Protein AF-A0A0E3C025-F1 (afdb_monomer_lite)

Secondary structure (DSSP, 8-state):
--HHHHIIIIIS----S-SSS---HHHHHHHHHHH---HHHHHTTSGGGGTTTT-S-S-TT-TTHHHHHHSS--SSS-GGGPPP---TT--SS--SS---EE-HHHHT-SS--PPPGGGGTTT-SB-TTT-BBPEEEEEETTEEEEESSTT---PBPPHHHHHHHHHHHHHHHHSEEEETTEEEEHHHHHHHHHHHHHHH-

pLDDT: mean 88.24, std 9.12, range [55.88, 97.75]

Organism: NCBI:txid363952

Structure (mmCIF, N/CA/C/O backbone):
data_AF-A0A0E3C025-F1
#
_entry.id   AF-A0A0E3C025-F1
#
loop_
_atom_site.group_PDB
_atom_site.id
_atom_site.type_symbol
_atom_site.label_atom_id
_atom_site.label_alt_id
_atom_site.label_comp_id
_atom_site.label_asym_id
_atom_site.label_entity_id
_atom_site.label_seq_id
_atom_site.pdbx_PDB_ins_code
_atom_site.Cartn_x
_atom_site.Cartn_y
_atom_site.Cartn_z
_atom_site.occupancy
_atom_site.B_iso_or_equiv
_atom_site.auth_seq_id
_atom_site.auth_comp_id
_atom_site.auth_asym_id
_atom_site.auth_atom_id
_atom_site.pdbx_PDB_model_num
ATOM 1 N N . MET A 1 1 ? 20.853 5.834 -29.028 1.00 55.88 1 MET A N 1
ATOM 2 C CA . MET A 1 1 ? 19.427 6.182 -29.007 1.00 55.88 1 MET A CA 1
ATOM 3 C C . MET A 1 1 ? 19.063 6.303 -27.550 1.00 55.88 1 MET A C 1
ATOM 5 O O . MET A 1 1 ? 19.152 5.312 -26.831 1.00 55.88 1 MET A O 1
ATOM 9 N N . GLU A 1 2 ? 18.837 7.532 -27.113 1.00 66.81 2 GLU A N 1
ATOM 10 C CA . GLU A 1 2 ? 18.553 7.847 -25.712 1.00 66.81 2 GLU A CA 1
ATOM 11 C C . GLU A 1 2 ? 17.123 7.413 -25.350 1.00 66.81 2 GLU A C 1
ATOM 13 O O . GLU A 1 2 ? 16.242 7.347 -26.208 1.00 66.81 2 GLU A O 1
ATOM 18 N N . VAL A 1 3 ? 16.866 7.110 -24.074 1.00 62.59 3 VAL A N 1
ATOM 19 C CA . VAL A 1 3 ? 15.519 6.710 -23.608 1.00 62.59 3 VAL A CA 1
ATOM 20 C C . VAL A 1 3 ? 14.492 7.824 -23.850 1.00 62.59 3 VAL A C 1
ATOM 22 O O . VAL A 1 3 ? 13.334 7.539 -24.143 1.00 62.59 3 VAL A O 1
ATOM 25 N N . SER A 1 4 ? 14.922 9.085 -23.796 1.00 61.66 4 SER A N 1
ATOM 26 C CA . SER A 1 4 ? 14.104 10.254 -24.134 1.00 61.66 4 SER A CA 1
ATOM 27 C C . SER A 1 4 ? 13.662 10.264 -25.600 1.00 61.66 4 SER A C 1
ATOM 29 O O . SER A 1 4 ? 12.494 10.516 -25.872 1.00 61.66 4 SER A O 1
ATOM 31 N N . GLU A 1 5 ? 14.545 9.906 -26.536 1.00 64.56 5 GLU A N 1
ATOM 32 C CA . GLU A 1 5 ? 14.211 9.815 -27.965 1.00 64.56 5 GLU A CA 1
ATOM 33 C C . GLU A 1 5 ? 13.204 8.689 -28.237 1.00 64.56 5 GLU A C 1
ATOM 35 O O . GLU A 1 5 ? 12.319 8.837 -29.075 1.00 64.56 5 GLU A O 1
ATOM 40 N N . LEU A 1 6 ? 13.299 7.571 -27.508 1.00 67.31 6 LEU A N 1
ATOM 41 C CA . LEU A 1 6 ? 12.310 6.491 -27.566 1.00 67.31 6 LEU A CA 1
ATOM 42 C C . LEU A 1 6 ? 10.953 6.930 -27.006 1.00 67.31 6 LEU A C 1
ATOM 44 O O . LEU A 1 6 ? 9.922 6.674 -27.620 1.00 67.31 6 LEU A O 1
ATOM 48 N N . LEU A 1 7 ? 10.925 7.603 -25.857 1.00 65.12 7 LEU A N 1
ATOM 49 C CA . LEU A 1 7 ? 9.674 8.100 -25.281 1.00 65.12 7 LEU A CA 1
ATOM 50 C C . LEU A 1 7 ? 8.982 9.085 -26.235 1.00 65.12 7 LEU A C 1
ATOM 52 O O . LEU A 1 7 ? 7.794 8.924 -26.527 1.00 65.12 7 LEU A O 1
ATOM 56 N N . GLU A 1 8 ? 9.736 10.038 -26.783 1.00 72.19 8 GLU A N 1
ATOM 57 C CA . GLU A 1 8 ? 9.192 11.088 -27.643 1.00 72.19 8 GLU A CA 1
ATOM 58 C C . GLU A 1 8 ? 8.791 10.567 -29.023 1.00 72.19 8 GLU A C 1
ATOM 60 O O . GLU A 1 8 ? 7.685 10.849 -29.487 1.00 72.19 8 GLU A O 1
ATOM 65 N N . HIS A 1 9 ? 9.651 9.791 -29.684 1.00 69.19 9 HIS A N 1
ATOM 66 C CA . HIS A 1 9 ? 9.411 9.371 -31.066 1.00 69.19 9 HIS A CA 1
ATOM 67 C C . HIS A 1 9 ? 8.650 8.052 -31.189 1.00 69.19 9 HIS A C 1
ATOM 69 O O . HIS A 1 9 ? 7.952 7.854 -32.183 1.00 69.19 9 HIS A O 1
ATOM 75 N N . ASP A 1 10 ? 8.751 7.159 -30.203 1.00 67.69 10 ASP A N 1
ATOM 76 C CA . ASP A 1 10 ? 8.064 5.870 -30.237 1.00 67.69 10 ASP A CA 1
ATOM 77 C C . ASP A 1 10 ? 6.736 5.929 -29.470 1.00 67.69 10 ASP A C 1
ATOM 79 O O . ASP A 1 10 ? 5.685 5.548 -29.991 1.00 67.69 10 ASP A O 1
ATOM 83 N N . LEU A 1 11 ? 6.734 6.465 -28.249 1.00 69.44 11 LEU A N 1
ATOM 84 C CA . LEU A 1 11 ? 5.524 6.519 -27.422 1.00 69.44 11 LEU A CA 1
ATOM 85 C C . LEU A 1 11 ? 4.745 7.833 -27.555 1.00 69.44 11 LEU A C 1
ATOM 87 O O . LEU A 1 11 ? 3.589 7.878 -27.133 1.00 69.44 11 LEU A O 1
ATOM 91 N N . GLY A 1 12 ? 5.315 8.864 -28.187 1.00 69.88 12 GLY A N 1
ATOM 92 C CA . GLY A 1 12 ? 4.664 10.163 -28.367 1.00 69.88 12 GLY A CA 1
ATOM 93 C C . GLY A 1 12 ? 4.549 10.968 -27.071 1.00 69.88 12 GLY A C 1
ATOM 94 O O . GLY A 1 12 ? 3.650 11.800 -26.951 1.00 69.88 12 GLY A O 1
ATOM 95 N N . HIS A 1 13 ? 5.413 10.696 -26.088 1.00 66.25 13 HIS A N 1
ATOM 96 C CA . HIS A 1 13 ? 5.419 11.354 -24.779 1.00 66.25 13 HIS A CA 1
ATOM 97 C C . HIS A 1 13 ? 6.788 11.942 -24.466 1.00 66.25 13 HIS A C 1
ATOM 99 O O . HIS A 1 13 ? 7.807 11.312 -24.713 1.00 66.25 13 HIS A O 1
ATOM 105 N N . GLY A 1 14 ? 6.807 13.135 -23.872 1.00 73.12 14 GLY A N 1
ATOM 106 C CA . GLY A 1 14 ? 8.030 13.684 -23.286 1.00 73.12 14 GLY A CA 1
ATOM 107 C C . GLY A 1 14 ? 8.487 12.884 -22.062 1.00 73.12 14 GLY A C 1
ATOM 108 O O . GLY A 1 14 ? 7.853 11.907 -21.656 1.00 73.12 14 GLY A O 1
ATOM 109 N N . GLN A 1 15 ? 9.576 13.327 -21.436 1.00 70.50 15 GLN A N 1
ATOM 110 C CA . GLN A 1 15 ? 10.024 12.766 -20.163 1.00 70.50 15 GLN A CA 1
ATOM 111 C C . GLN A 1 15 ? 8.897 12.844 -19.114 1.00 70.50 15 GLN A C 1
ATOM 113 O O . GLN A 1 15 ? 8.346 13.915 -18.857 1.00 70.50 15 GLN A O 1
ATOM 118 N N . VAL A 1 16 ? 8.547 11.699 -18.523 1.00 70.94 16 VAL A N 1
ATOM 119 C CA . VAL A 1 16 ? 7.571 11.601 -17.430 1.00 70.94 16 VAL A CA 1
ATOM 120 C C . VAL A 1 16 ? 8.322 11.260 -16.152 1.00 70.94 16 VAL A C 1
ATOM 122 O O . VAL A 1 16 ? 8.912 10.186 -16.052 1.00 70.94 16 VAL A O 1
ATOM 125 N N . ASP A 1 17 ? 8.291 12.171 -15.181 1.00 69.50 17 ASP A N 1
ATOM 126 C CA . ASP A 1 17 ? 9.081 12.038 -13.952 1.00 69.50 17 ASP A CA 1
ATOM 127 C C . ASP A 1 17 ? 8.439 11.104 -12.905 1.00 69.50 17 ASP A C 1
ATOM 129 O O . ASP A 1 17 ? 9.143 10.573 -12.046 1.00 69.50 17 ASP A O 1
ATOM 133 N N . ASP A 1 18 ? 7.121 10.864 -12.974 1.00 82.06 18 ASP A N 1
ATOM 134 C CA . ASP A 1 18 ? 6.400 9.978 -12.047 1.00 82.06 18 ASP A CA 1
ATOM 135 C C . ASP A 1 18 ? 5.320 9.142 -12.758 1.00 82.06 18 ASP A C 1
ATOM 137 O O . ASP A 1 18 ? 4.281 9.650 -13.187 1.00 82.06 18 ASP A O 1
ATOM 141 N N . LEU A 1 19 ? 5.568 7.833 -12.856 1.00 88.25 19 LEU A N 1
ATOM 142 C CA . LEU A 1 19 ? 4.624 6.839 -13.381 1.00 88.25 19 LEU A CA 1
ATOM 143 C C . LEU A 1 19 ? 3.875 6.081 -12.280 1.00 88.25 19 LEU A C 1
ATOM 145 O O . LEU A 1 19 ? 2.888 5.406 -12.567 1.00 88.25 19 LEU A O 1
ATOM 149 N N . ASP A 1 20 ? 4.334 6.182 -11.034 1.00 89.81 20 ASP A N 1
ATOM 150 C CA . ASP A 1 20 ? 3.775 5.434 -9.916 1.00 89.81 20 ASP A CA 1
ATOM 151 C C . ASP A 1 20 ? 2.504 6.099 -9.392 1.00 89.81 20 ASP A C 1
ATOM 153 O O . ASP A 1 20 ? 1.556 5.403 -9.031 1.00 89.81 20 ASP A O 1
ATOM 157 N N . THR A 1 21 ? 2.453 7.435 -9.359 1.00 90.38 21 THR A N 1
ATOM 158 C CA . THR A 1 21 ? 1.303 8.151 -8.790 1.00 90.38 21 THR A CA 1
ATOM 159 C C . THR A 1 21 ? 0.139 8.254 -9.768 1.00 90.38 21 THR A C 1
ATOM 161 O O . THR A 1 21 ? -0.941 7.727 -9.501 1.00 90.38 21 THR A O 1
ATOM 164 N N . ALA A 1 22 ? 0.331 8.955 -10.886 1.00 90.62 22 ALA A N 1
ATOM 165 C CA . ALA A 1 22 ? -0.738 9.276 -11.831 1.00 90.62 22 ALA A CA 1
ATOM 166 C C . ALA A 1 22 ? -0.190 9.371 -13.267 1.00 90.62 22 ALA A C 1
ATOM 168 O O . ALA A 1 22 ? -0.070 10.472 -13.810 1.00 90.62 22 ALA A O 1
ATOM 169 N N . PRO A 1 23 ? 0.162 8.232 -13.891 1.00 91.75 23 PRO A N 1
ATOM 170 C CA . PRO A 1 23 ? 0.716 8.228 -15.238 1.00 91.75 23 PRO A CA 1
ATOM 171 C C . PRO A 1 23 ? -0.291 8.805 -16.253 1.00 91.75 23 PRO A C 1
ATOM 173 O O . PRO A 1 23 ? -1.495 8.536 -16.145 1.00 91.75 23 PRO A O 1
ATOM 176 N N . PRO A 1 24 ? 0.164 9.568 -17.270 1.00 90.94 24 PRO A N 1
ATOM 177 C CA . PRO A 1 24 ? -0.726 10.145 -18.273 1.00 90.94 24 PRO A CA 1
ATOM 178 C C . PRO A 1 24 ? -1.551 9.077 -18.999 1.00 90.94 24 PRO A C 1
ATOM 180 O O . PRO A 1 24 ? -1.013 8.097 -19.512 1.00 90.94 24 PRO A O 1
ATOM 183 N N . LEU A 1 25 ? -2.866 9.287 -19.122 1.00 90.31 25 LEU A N 1
ATOM 184 C CA . LEU A 1 25 ? -3.753 8.304 -19.758 1.00 90.31 25 LEU A CA 1
ATOM 185 C C . LEU A 1 25 ? -3.355 8.001 -21.209 1.00 90.31 25 LEU A C 1
ATOM 187 O O . LEU A 1 25 ? -3.431 6.854 -21.643 1.00 90.31 25 LEU A O 1
ATOM 191 N N . ALA A 1 26 ? -2.908 9.018 -21.947 1.00 89.94 26 ALA A N 1
ATOM 192 C CA . ALA A 1 26 ? -2.430 8.844 -23.313 1.00 89.94 26 ALA A CA 1
ATOM 193 C C . ALA A 1 26 ? -1.195 7.927 -23.379 1.00 89.94 26 ALA A C 1
ATOM 195 O O . ALA A 1 26 ? -1.071 7.156 -24.324 1.00 89.94 26 ALA A O 1
ATOM 196 N N . LEU A 1 27 ? -0.316 7.956 -22.369 1.00 90.75 27 LEU A N 1
ATOM 197 C CA . LEU A 1 27 ? 0.843 7.063 -22.302 1.00 90.75 27 LEU A CA 1
ATOM 198 C C . LEU A 1 27 ? 0.392 5.621 -22.063 1.00 90.75 27 LEU A C 1
ATOM 200 O O . LEU A 1 27 ? 0.818 4.715 -22.776 1.00 90.75 27 LEU A O 1
ATOM 204 N N . LEU A 1 28 ? -0.529 5.407 -21.118 1.00 93.00 28 LEU A N 1
ATOM 205 C CA . LEU A 1 28 ? -1.082 4.076 -20.853 1.00 93.00 28 LEU A CA 1
ATOM 206 C C . LEU A 1 28 ? -1.820 3.502 -22.07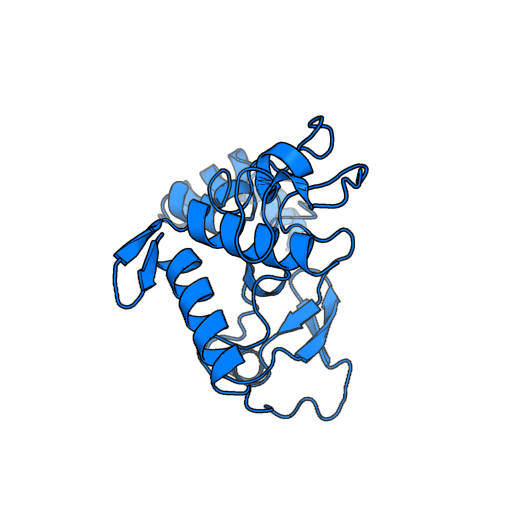3 1.00 93.00 28 LEU A C 1
ATOM 208 O O . LEU A 1 28 ? -1.701 2.313 -22.354 1.00 93.00 28 LEU A O 1
ATOM 212 N N . ALA A 1 29 ? -2.558 4.334 -22.814 1.00 92.50 29 ALA A N 1
ATOM 213 C CA . ALA A 1 29 ? -3.251 3.919 -24.033 1.00 92.50 29 ALA A CA 1
ATOM 214 C C . ALA A 1 29 ? -2.265 3.460 -25.119 1.00 92.50 29 ALA A C 1
ATOM 216 O O . ALA A 1 29 ? -2.459 2.403 -25.719 1.00 92.50 29 ALA A O 1
ATOM 217 N N . MET A 1 30 ? -1.175 4.207 -25.316 1.00 91.56 30 MET A N 1
ATOM 218 C CA . MET A 1 30 ? -0.113 3.841 -26.256 1.00 91.56 30 MET A CA 1
ATOM 219 C C . MET A 1 30 ? 0.592 2.543 -25.851 1.00 91.56 30 MET A C 1
ATOM 221 O O . MET A 1 30 ? 0.786 1.657 -26.687 1.00 91.56 30 MET A O 1
ATOM 225 N N . LEU A 1 31 ? 0.930 2.395 -24.566 1.00 92.25 31 LEU A N 1
ATOM 226 C CA . LEU A 1 31 ? 1.503 1.157 -24.036 1.00 92.25 31 LEU A CA 1
ATOM 227 C C . LEU A 1 31 ? 0.554 -0.029 -24.225 1.00 92.25 31 LEU A C 1
ATOM 229 O O . LEU A 1 31 ? 1.004 -1.098 -24.632 1.00 92.25 31 LEU A O 1
ATOM 233 N N . SER A 1 32 ? -0.747 0.153 -23.986 1.00 95.25 32 SER A N 1
ATOM 234 C CA . SER A 1 32 ? -1.756 -0.893 -24.178 1.00 95.25 32 SER A CA 1
ATOM 235 C C . SER A 1 32 ? -1.802 -1.348 -25.634 1.00 95.25 32 SER A C 1
ATOM 237 O O . SER A 1 32 ? -1.645 -2.536 -25.916 1.00 95.25 32 SER A O 1
ATOM 239 N N . GLN A 1 33 ? -1.898 -0.397 -26.567 1.00 93.06 33 GLN A N 1
ATOM 240 C CA . GLN A 1 33 ? -1.971 -0.684 -27.999 1.00 93.06 33 GLN A CA 1
ATOM 241 C C . GLN A 1 33 ? -0.749 -1.462 -28.501 1.00 93.06 33 GLN A C 1
ATOM 243 O O . GLN A 1 33 ? -0.881 -2.341 -29.350 1.00 93.06 33 GLN A O 1
ATOM 248 N N . ARG A 1 34 ? 0.442 -1.136 -27.991 1.00 90.69 34 ARG A N 1
ATOM 249 C CA . ARG A 1 34 ? 1.710 -1.707 -28.467 1.00 90.69 34 ARG A CA 1
ATOM 250 C C . ARG A 1 34 ? 2.079 -3.025 -27.798 1.00 90.69 34 ARG A C 1
ATOM 252 O O . ARG A 1 34 ? 2.615 -3.908 -28.457 1.00 90.69 34 ARG A O 1
ATOM 259 N N . SER A 1 35 ? 1.819 -3.155 -26.500 1.00 92.88 35 SER A N 1
ATOM 260 C CA . SER A 1 35 ? 2.150 -4.368 -25.739 1.00 92.88 35 SER A CA 1
ATOM 261 C C . SER A 1 35 ? 1.058 -5.437 -25.798 1.00 92.88 35 SER A C 1
ATOM 263 O O . SER A 1 35 ? 1.317 -6.587 -25.452 1.00 92.88 35 SER A O 1
ATOM 265 N N . GLY A 1 36 ? -0.168 -5.065 -26.185 1.00 93.75 36 GLY A N 1
ATOM 266 C CA . GLY A 1 36 ? -1.349 -5.922 -26.070 1.00 93.75 36 GLY A CA 1
ATOM 267 C C . GLY A 1 36 ? -1.823 -6.122 -24.624 1.00 93.75 36 GLY A C 1
ATOM 268 O O . GLY A 1 36 ? -2.716 -6.929 -24.379 1.00 93.75 36 GLY A O 1
ATOM 269 N N . ILE A 1 37 ? -1.234 -5.417 -23.651 1.00 95.75 37 ILE A N 1
ATOM 270 C CA . ILE A 1 37 ? -1.696 -5.424 -22.262 1.00 95.75 37 ILE A CA 1
ATOM 271 C C . ILE A 1 37 ? -2.928 -4.529 -22.154 1.00 95.75 37 ILE A C 1
ATOM 273 O O . ILE A 1 37 ? -2.901 -3.369 -22.555 1.00 95.75 37 ILE A O 1
ATOM 277 N N . GLU A 1 38 ? -3.999 -5.044 -21.559 1.00 96.44 38 GLU A N 1
ATOM 278 C CA . GLU A 1 38 ? -5.232 -4.284 -21.346 1.00 96.44 38 GLU A CA 1
ATOM 279 C C . GLU A 1 38 ? -4.994 -2.980 -20.569 1.00 96.44 38 GLU A C 1
ATOM 281 O O . GLU A 1 38 ? -4.276 -2.953 -19.562 1.00 96.44 38 GLU A O 1
ATOM 286 N N . LEU A 1 39 ? -5.651 -1.900 -21.002 1.00 94.94 39 LEU A N 1
ATOM 287 C CA . LEU A 1 39 ? -5.502 -0.571 -20.405 1.00 94.94 39 LEU A CA 1
ATOM 288 C C . LEU A 1 39 ? -5.810 -0.566 -18.901 1.00 94.94 39 LEU A C 1
ATOM 290 O O . LEU A 1 39 ? -5.105 0.078 -18.126 1.00 94.94 39 LEU A O 1
ATOM 294 N N . ASP A 1 40 ? -6.829 -1.309 -18.470 1.00 92.62 40 ASP A N 1
ATOM 295 C CA . ASP A 1 40 ? -7.195 -1.385 -17.054 1.00 92.62 40 ASP A CA 1
ATOM 296 C C . ASP A 1 40 ? -6.125 -2.090 -16.215 1.00 92.62 40 ASP A C 1
ATOM 298 O O . ASP A 1 40 ? -5.873 -1.698 -15.075 1.00 92.62 40 ASP A O 1
ATOM 302 N N . ARG A 1 41 ? -5.409 -3.063 -16.792 1.00 93.25 41 ARG A N 1
ATOM 303 C CA . ARG A 1 41 ? -4.271 -3.695 -16.118 1.00 93.25 41 ARG A CA 1
ATOM 304 C C . ARG A 1 41 ? -3.123 -2.707 -15.937 1.00 93.25 41 ARG A C 1
ATOM 306 O O . ARG A 1 41 ? -2.544 -2.674 -14.857 1.00 93.25 41 ARG A O 1
ATOM 313 N N . LEU A 1 42 ? -2.830 -1.889 -16.951 1.00 94.38 42 LEU A N 1
ATOM 314 C CA . LEU A 1 42 ? -1.809 -0.840 -16.858 1.00 94.38 42 LEU A CA 1
ATOM 315 C C . LEU A 1 42 ? -2.189 0.241 -15.840 1.00 94.38 42 LEU A C 1
ATOM 317 O O . LEU A 1 42 ? -1.348 0.659 -15.051 1.00 94.38 42 LEU A O 1
ATOM 321 N N . ARG A 1 43 ? -3.461 0.657 -15.793 1.00 93.06 43 ARG A N 1
ATOM 322 C CA . ARG A 1 43 ? -3.957 1.604 -14.779 1.00 93.06 43 ARG A CA 1
ATOM 323 C C . ARG A 1 43 ? -3.697 1.096 -13.362 1.00 93.06 43 ARG A C 1
ATOM 325 O O . ARG A 1 43 ? -3.163 1.842 -12.544 1.00 93.06 43 ARG A O 1
ATOM 332 N N . CYS A 1 44 ? -3.994 -0.177 -13.094 1.00 92.00 44 CYS A N 1
ATOM 333 C CA . CYS A 1 44 ? -3.767 -0.821 -11.796 1.00 92.00 44 CYS A CA 1
ATOM 334 C C . CYS A 1 44 ? -2.287 -0.933 -11.378 1.00 92.00 44 CYS A C 1
ATOM 336 O O . CYS A 1 44 ? -2.020 -1.316 -10.238 1.00 92.00 44 CYS A O 1
ATOM 338 N N . MET A 1 45 ? -1.334 -0.599 -12.256 1.00 92.62 45 MET A N 1
ATOM 339 C CA . MET A 1 45 ? 0.100 -0.525 -11.941 1.00 92.62 45 MET A CA 1
ATOM 340 C C . MET A 1 45 ? 0.522 0.841 -11.372 1.00 92.62 45 MET A C 1
ATOM 342 O O . MET A 1 45 ? 1.713 1.081 -11.218 1.00 92.62 45 MET A O 1
ATOM 346 N N . SER A 1 46 ? -0.435 1.718 -11.050 1.00 94.06 46 SER A N 1
ATOM 347 C CA . SER A 1 46 ? -0.221 3.036 -10.439 1.00 94.06 46 SER A CA 1
ATOM 348 C C . SER A 1 46 ? -1.196 3.283 -9.284 1.00 94.06 46 SER A C 1
ATOM 350 O O . SER A 1 46 ? -2.255 2.655 -9.208 1.00 94.06 46 SER A O 1
ATOM 352 N N . PHE A 1 47 ? -0.887 4.242 -8.411 1.00 94.38 47 PHE A N 1
ATOM 353 C CA . PHE A 1 47 ? -1.762 4.662 -7.315 1.00 94.38 47 PHE A CA 1
ATOM 354 C C . PHE A 1 47 ? -3.098 5.222 -7.808 1.00 94.38 47 PHE A C 1
ATOM 356 O O . PHE A 1 47 ? -4.130 4.950 -7.195 1.00 94.38 47 PHE A O 1
ATOM 363 N N . ALA A 1 48 ? -3.117 5.935 -8.937 1.00 93.94 48 ALA A N 1
ATOM 364 C CA . ALA A 1 48 ? -4.352 6.398 -9.567 1.00 93.94 48 ALA A CA 1
ATOM 365 C C . ALA A 1 48 ? -5.304 5.239 -9.901 1.00 93.94 48 ALA A C 1
ATOM 367 O O . ALA A 1 48 ? -6.514 5.377 -9.738 1.00 93.94 48 ALA A O 1
ATOM 368 N N . GLY A 1 49 ? -4.774 4.076 -10.293 1.00 93.62 49 GLY A N 1
ATOM 369 C CA . GLY A 1 49 ? -5.575 2.871 -10.526 1.00 93.62 49 GLY A CA 1
ATOM 370 C C . GLY A 1 49 ? -6.129 2.221 -9.258 1.00 93.62 49 GLY A C 1
ATOM 371 O O . GLY A 1 49 ? -6.975 1.336 -9.349 1.00 93.62 49 GLY A O 1
ATOM 372 N N . TRP A 1 50 ? -5.671 2.633 -8.074 1.00 94.25 50 TRP A N 1
ATOM 373 C CA . TRP A 1 50 ? -6.153 2.126 -6.786 1.00 94.25 50 TRP A CA 1
ATOM 374 C C . TRP A 1 50 ? -7.235 3.020 -6.157 1.00 94.25 50 TRP A C 1
ATOM 376 O O . TRP A 1 50 ? -7.792 2.675 -5.108 1.00 94.25 50 TRP A O 1
ATOM 386 N N . VAL A 1 51 ? -7.573 4.137 -6.810 1.00 93.50 51 VAL A N 1
ATOM 387 C CA . VAL A 1 51 ? -8.752 4.963 -6.516 1.00 93.50 51 VAL A CA 1
ATOM 388 C C . VAL A 1 51 ? -10.014 4.280 -7.079 1.00 93.50 51 VAL A C 1
ATOM 390 O O . VAL A 1 51 ? -9.965 3.764 -8.194 1.00 93.50 51 VAL A O 1
ATOM 393 N N . PRO A 1 52 ? -11.162 4.254 -6.369 1.00 90.25 52 PRO A N 1
ATOM 394 C CA . PRO A 1 52 ? -11.433 4.859 -5.062 1.00 90.25 52 PRO A CA 1
ATOM 395 C C . PRO A 1 52 ? -11.256 3.886 -3.881 1.00 90.25 52 PRO A C 1
ATOM 397 O O . PRO A 1 52 ? -11.712 4.153 -2.771 1.00 90.25 52 PRO A O 1
ATOM 400 N N . TRP A 1 53 ? -10.711 2.690 -4.117 1.00 88.75 53 TRP A N 1
ATOM 401 C CA . TRP A 1 53 ? -10.827 1.603 -3.146 1.00 88.75 53 TRP A CA 1
ATOM 402 C C . TRP A 1 53 ? -9.767 1.656 -2.055 1.00 88.75 53 TRP A C 1
ATOM 404 O O . TRP A 1 53 ? -10.106 1.577 -0.879 1.00 88.75 53 TRP A O 1
ATOM 414 N N . LEU A 1 54 ? -8.495 1.794 -2.413 1.00 92.00 54 LEU A N 1
ATOM 415 C CA . LEU A 1 54 ? -7.440 2.010 -1.427 1.00 92.00 54 LEU A CA 1
ATOM 416 C C . LEU A 1 54 ? -7.360 3.487 -1.038 1.00 92.00 54 LEU A C 1
ATOM 418 O O . LEU A 1 54 ? -7.276 3.814 0.144 1.00 92.00 54 LEU A O 1
ATOM 422 N N . LEU A 1 55 ? -7.389 4.361 -2.038 1.00 89.88 55 LEU A N 1
ATOM 423 C CA . LEU A 1 55 ? -7.290 5.810 -1.902 1.00 89.88 55 LEU A CA 1
ATOM 424 C C . LEU A 1 55 ? -8.644 6.394 -2.308 1.00 89.88 55 LEU A C 1
ATOM 426 O O . LEU A 1 55 ? -9.133 6.028 -3.367 1.00 89.88 55 LEU A O 1
ATOM 430 N N . ASP A 1 56 ? -9.248 7.298 -1.535 1.00 88.75 56 ASP A N 1
ATOM 431 C CA . ASP A 1 56 ? -10.508 7.935 -1.973 1.00 88.75 56 ASP A CA 1
ATOM 432 C C . ASP A 1 56 ? -10.281 8.915 -3.129 1.00 88.75 56 ASP A C 1
ATOM 434 O O . ASP A 1 56 ? -11.114 9.045 -4.022 1.00 88.75 56 ASP A O 1
ATOM 438 N N . SER A 1 57 ? -9.143 9.607 -3.100 1.00 90.50 57 SER A N 1
ATOM 439 C CA . SER A 1 57 ? -8.705 10.555 -4.115 1.00 90.50 57 SER A CA 1
ATOM 440 C C . SER A 1 57 ? -7.196 10.774 -4.000 1.00 90.50 57 SER A C 1
ATOM 442 O O . SER A 1 57 ? -6.607 10.556 -2.937 1.00 90.50 57 SER A O 1
ATOM 444 N N . LEU A 1 58 ? -6.584 11.230 -5.093 1.00 90.12 58 LEU A N 1
ATOM 445 C CA . LEU A 1 58 ? -5.220 11.767 -5.105 1.00 90.12 58 LEU A CA 1
ATOM 446 C C . LEU A 1 58 ? -5.179 13.289 -4.901 1.00 90.12 58 LEU A C 1
ATOM 448 O O . LEU A 1 58 ? -4.096 13.833 -4.698 1.00 90.12 58 LEU A O 1
ATOM 452 N N . ASP A 1 59 ? -6.334 13.954 -4.955 1.00 90.06 59 ASP A N 1
ATOM 453 C CA . ASP A 1 59 ? -6.479 15.387 -4.700 1.00 90.06 59 ASP A CA 1
ATOM 454 C C . ASP A 1 59 ? -6.291 15.678 -3.206 1.00 90.06 59 ASP A C 1
ATOM 456 O O . ASP A 1 59 ? -7.001 15.134 -2.356 1.00 90.06 59 ASP A O 1
ATOM 460 N N . ASP A 1 60 ? -5.311 16.522 -2.890 1.00 88.75 60 ASP A N 1
ATOM 461 C CA . ASP A 1 60 ? -4.971 16.914 -1.526 1.00 88.75 60 ASP A CA 1
ATOM 462 C C . ASP A 1 60 ? -5.766 18.136 -1.036 1.00 88.75 60 ASP A C 1
ATOM 464 O O . ASP A 1 60 ? -5.686 18.491 0.140 1.00 88.75 60 ASP A O 1
ATOM 468 N N . GLN A 1 61 ? -6.570 18.756 -1.903 1.00 89.62 61 GLN A N 1
ATOM 469 C CA . GLN A 1 61 ? -7.388 19.923 -1.578 1.00 89.62 61 GLN A CA 1
ATOM 470 C C . GLN A 1 61 ? -8.800 19.560 -1.112 1.00 89.62 61 GLN A C 1
ATOM 472 O O . GLN A 1 61 ? -9.587 20.453 -0.794 1.00 89.62 61 GLN A O 1
ATOM 477 N N . ILE A 1 62 ? -9.141 18.267 -1.040 1.00 88.50 62 ILE A N 1
ATOM 478 C CA . ILE A 1 62 ? -10.467 17.823 -0.603 1.00 88.50 62 ILE A CA 1
ATOM 479 C C . ILE A 1 62 ? -10.676 18.179 0.878 1.00 88.50 62 ILE A C 1
ATOM 481 O O . ILE A 1 62 ? -9.998 17.630 1.756 1.00 88.50 62 ILE A O 1
ATOM 485 N N . PRO A 1 63 ? -11.656 19.046 1.199 1.00 85.75 63 PRO A N 1
ATOM 486 C CA . PRO A 1 63 ? -11.967 19.367 2.581 1.00 85.75 63 PRO A CA 1
ATOM 487 C C . PRO A 1 63 ? -12.470 18.129 3.323 1.00 85.75 63 PRO A C 1
ATOM 489 O O . PRO A 1 63 ? -13.264 17.351 2.797 1.00 85.75 63 PRO A O 1
ATOM 492 N N . ALA A 1 64 ? -12.042 17.975 4.574 1.00 86.69 64 ALA A N 1
ATOM 493 C CA . ALA A 1 64 ? -12.447 16.874 5.445 1.00 86.69 64 ALA A CA 1
ATOM 494 C C . ALA A 1 64 ? -12.157 15.456 4.886 1.00 86.69 64 ALA A C 1
ATOM 496 O O . ALA A 1 64 ? -12.860 14.485 5.198 1.00 86.69 64 ALA A O 1
ATOM 497 N N . ALA A 1 65 ? -11.134 15.315 4.032 1.00 90.31 65 ALA A N 1
ATOM 498 C CA . ALA A 1 65 ? -10.736 14.029 3.454 1.00 90.31 65 ALA A CA 1
ATOM 499 C C . ALA A 1 65 ? -10.389 12.985 4.534 1.00 90.31 65 ALA A C 1
ATOM 501 O O . ALA A 1 65 ? -10.782 11.823 4.434 1.00 90.31 65 ALA A O 1
ATOM 502 N N . LEU A 1 66 ? -9.717 13.401 5.614 1.00 89.06 66 LEU A N 1
ATOM 503 C CA . LEU A 1 66 ? -9.384 12.518 6.734 1.00 89.06 66 LEU A CA 1
ATOM 504 C C . LEU A 1 66 ? -10.646 12.015 7.445 1.00 89.06 66 LEU A C 1
ATOM 506 O O . LEU A 1 66 ? -10.784 10.823 7.716 1.00 89.06 66 LEU A O 1
ATOM 510 N N . GLU A 1 67 ? -11.577 12.913 7.743 1.00 88.75 67 GLU A N 1
ATOM 511 C CA . GLU A 1 67 ? -12.817 12.617 8.448 1.00 88.75 67 GLU A CA 1
ATOM 512 C C . GLU A 1 67 ? -13.686 11.655 7.632 1.00 88.75 67 GLU A C 1
ATOM 514 O O . GLU A 1 67 ? -14.193 10.652 8.144 1.00 88.75 67 GLU A O 1
ATOM 519 N N . THR A 1 68 ? -13.824 11.929 6.337 1.00 89.31 68 THR A N 1
ATOM 520 C CA . THR A 1 68 ? -14.614 11.103 5.420 1.00 89.31 68 THR A CA 1
ATOM 521 C C . THR A 1 68 ? -13.968 9.745 5.153 1.00 89.31 68 THR A C 1
ATOM 523 O O . THR A 1 68 ? -14.685 8.760 4.974 1.00 89.31 68 THR A O 1
ATOM 526 N N . TYR A 1 69 ? -12.643 9.637 5.204 1.00 91.06 69 TYR A N 1
ATOM 527 C CA . TYR A 1 69 ? -11.969 8.357 5.027 1.00 91.06 69 TYR A CA 1
ATOM 528 C C . TYR A 1 69 ? -11.924 7.527 6.318 1.00 91.06 69 TYR A C 1
ATOM 530 O O . TYR A 1 69 ? -12.371 6.377 6.342 1.00 91.06 69 TYR A O 1
ATOM 538 N N . ALA A 1 70 ? -11.390 8.104 7.399 1.00 88.50 70 ALA A N 1
ATOM 539 C CA . ALA A 1 70 ? -10.997 7.393 8.615 1.00 88.50 70 ALA A CA 1
ATOM 540 C C . ALA A 1 70 ? -11.994 7.532 9.777 1.00 88.50 70 ALA A C 1
ATOM 542 O O . ALA A 1 70 ? -11.964 6.724 10.706 1.00 88.50 70 ALA A O 1
ATOM 543 N N . PHE A 1 71 ? -12.865 8.551 9.801 1.00 87.56 71 PHE A N 1
ATOM 544 C CA . PHE A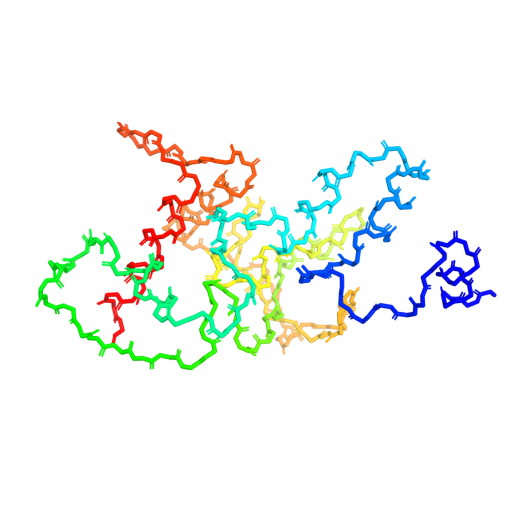 1 71 ? -13.753 8.800 10.958 1.00 87.56 71 PHE A CA 1
ATOM 545 C C . PHE A 1 71 ? -15.151 8.195 10.795 1.00 87.56 71 PHE A C 1
ATOM 547 O O . PHE A 1 71 ? -15.950 8.183 11.733 1.00 87.56 71 PHE A O 1
ATOM 554 N N . GLN A 1 72 ? -15.430 7.592 9.638 1.00 86.75 72 GLN A N 1
ATOM 555 C CA . GLN A 1 72 ? -16.680 6.875 9.400 1.00 86.75 72 GLN A CA 1
ATOM 556 C C . GLN A 1 72 ? -16.764 5.531 10.139 1.00 86.75 72 GLN A C 1
ATOM 558 O O . GLN A 1 72 ? -17.862 5.007 10.323 1.00 86.75 72 GLN A O 1
ATOM 563 N N . LEU A 1 73 ? -15.647 4.969 10.597 1.00 89.88 73 LEU A N 1
ATOM 564 C CA . LEU A 1 73 ? -15.608 3.680 11.288 1.00 89.88 73 LEU A CA 1
ATOM 565 C C . LEU A 1 73 ? -15.102 3.847 12.723 1.00 89.88 73 LEU A C 1
ATOM 567 O O . LEU A 1 73 ? -14.523 4.869 13.086 1.00 89.88 73 LEU A O 1
ATOM 571 N N . SER A 1 74 ? -15.347 2.831 13.543 1.00 89.50 74 SER A N 1
ATOM 572 C CA . SER A 1 74 ? -14.915 2.741 14.938 1.00 89.50 74 SER A CA 1
ATOM 573 C C . SER A 1 74 ? -14.455 1.308 15.182 1.00 89.50 74 SER A C 1
ATOM 575 O O . SER A 1 74 ? -15.198 0.377 14.858 1.00 89.50 74 SER A O 1
ATOM 577 N N . VAL A 1 75 ? -13.219 1.133 15.661 1.00 90.12 75 VAL A N 1
ATOM 578 C CA . VAL A 1 75 ? -12.601 -0.195 15.835 1.00 90.12 75 VAL A CA 1
ATOM 579 C C . VAL A 1 75 ? -12.346 -0.485 17.314 1.00 90.12 75 VAL A C 1
ATOM 581 O O . VAL A 1 75 ? -12.892 -1.448 17.846 1.00 90.12 75 VAL A O 1
ATOM 584 N N . LEU A 1 76 ? -11.554 0.352 17.981 1.00 89.75 76 LEU A N 1
ATOM 585 C CA . LEU A 1 76 ? -11.231 0.282 19.406 1.00 89.75 76 LEU A CA 1
ATOM 586 C C . LEU A 1 76 ? -12.013 1.312 20.225 1.00 89.75 76 LEU A C 1
ATOM 588 O O . LEU A 1 76 ? -12.473 1.010 21.326 1.00 89.75 76 LEU A O 1
ATOM 592 N N . LEU A 1 77 ? -12.150 2.538 19.707 1.00 85.69 77 LEU A N 1
ATOM 593 C CA . LEU A 1 77 ? -12.748 3.658 20.437 1.00 85.69 77 LEU A CA 1
ATOM 594 C C . LEU A 1 77 ? -14.137 4.003 19.894 1.00 85.69 77 LEU A C 1
ATOM 596 O O . LEU A 1 77 ? -14.281 4.174 18.683 1.00 85.69 77 LEU A O 1
ATOM 600 N N . PRO A 1 78 ? -15.159 4.203 20.751 1.00 82.12 78 PRO A N 1
ATOM 601 C CA . PRO A 1 78 ? -16.456 4.707 20.308 1.00 82.12 78 PRO A CA 1
ATOM 602 C C . PRO A 1 78 ? -16.314 6.060 19.602 1.00 82.12 78 PRO A C 1
ATOM 604 O O . PRO A 1 78 ? -15.541 6.909 20.050 1.00 82.12 78 PRO A O 1
ATOM 607 N N . ARG A 1 79 ? -17.123 6.303 18.559 1.00 70.75 79 ARG A N 1
ATOM 608 C CA . ARG A 1 79 ? -17.079 7.525 17.722 1.00 70.75 79 ARG A CA 1
ATOM 609 C C . ARG A 1 79 ? -16.951 8.839 18.512 1.00 70.75 79 ARG A C 1
ATOM 611 O O . ARG A 1 79 ? -16.203 9.719 18.112 1.00 70.75 79 ARG A O 1
ATOM 618 N N . LEU A 1 80 ? -17.649 8.959 19.643 1.00 65.19 80 LEU A N 1
ATOM 619 C CA . LEU A 1 80 ? -17.711 10.181 20.460 1.00 65.19 80 LEU A CA 1
ATOM 620 C C . LEU A 1 80 ? -16.475 10.429 21.345 1.00 65.19 80 LEU A C 1
ATOM 622 O O . LEU A 1 80 ? -16.412 11.451 22.019 1.00 65.19 80 LEU A O 1
ATOM 626 N N . ARG A 1 81 ? -15.514 9.498 21.394 1.00 70.38 81 ARG A N 1
ATOM 627 C CA . ARG A 1 81 ? -14.302 9.614 22.225 1.00 70.38 81 ARG A CA 1
ATOM 628 C C . ARG A 1 81 ? -13.026 9.856 21.422 1.00 70.38 81 ARG A C 1
ATOM 630 O O . ARG A 1 81 ? -11.942 9.847 21.999 1.00 70.38 81 ARG A O 1
ATOM 637 N N . ARG A 1 82 ? -13.131 10.062 20.107 1.00 70.88 82 ARG A N 1
ATOM 638 C CA . ARG A 1 82 ? -11.964 10.306 19.258 1.00 70.88 82 ARG A CA 1
ATOM 639 C C . ARG A 1 82 ? -11.543 11.773 19.327 1.00 70.88 82 ARG A C 1
ATOM 641 O O . ARG A 1 82 ? -12.382 12.666 19.240 1.00 70.88 82 ARG A O 1
ATOM 648 N N . LYS A 1 83 ? -10.237 12.021 19.437 1.00 72.19 83 LYS A N 1
ATOM 649 C CA . LYS A 1 83 ? -9.676 13.361 19.239 1.00 72.19 83 LYS A CA 1
ATOM 650 C C . LYS A 1 83 ? -9.769 13.720 17.758 1.00 72.19 83 LYS A C 1
ATOM 652 O O . LYS A 1 83 ? -9.249 13.001 16.910 1.00 72.19 83 LYS A O 1
ATOM 657 N N . THR A 1 84 ? -10.422 14.829 17.440 1.00 72.88 84 THR A N 1
ATOM 658 C CA . THR A 1 84 ? -10.403 15.386 16.086 1.00 72.88 84 THR A CA 1
ATOM 659 C C . THR A 1 84 ? -9.074 16.090 15.848 1.00 72.88 84 THR A C 1
ATOM 661 O O . THR A 1 84 ? -8.674 16.944 16.640 1.00 72.88 84 THR A O 1
ATOM 664 N N . ARG A 1 85 ? -8.404 15.748 14.747 1.00 78.25 85 ARG A N 1
ATOM 665 C CA . ARG A 1 85 ? -7.225 16.456 14.242 1.00 78.25 85 ARG A CA 1
ATOM 666 C C . ARG A 1 85 ? -7.463 16.838 12.791 1.00 78.25 85 ARG A C 1
ATOM 668 O O . ARG A 1 85 ? -8.070 16.063 12.062 1.00 78.25 85 ARG A O 1
ATOM 675 N N . SER A 1 86 ? -6.958 17.999 12.397 1.00 76.94 86 SER A N 1
ATOM 676 C CA . SER A 1 86 ? -6.929 18.425 11.002 1.00 76.94 86 SER A CA 1
ATOM 677 C C . SER A 1 86 ? -5.513 18.250 10.467 1.00 76.94 86 SER A C 1
ATOM 679 O O . SER A 1 86 ? -4.547 18.605 11.146 1.00 76.94 86 SER A O 1
ATOM 681 N N . ILE A 1 87 ? -5.396 17.662 9.279 1.00 83.44 87 ILE A N 1
ATOM 682 C CA . ILE A 1 87 ? -4.132 17.513 8.561 1.00 83.44 87 ILE A CA 1
ATOM 683 C C . ILE A 1 87 ? -4.316 18.185 7.202 1.00 83.44 87 ILE A C 1
ATOM 685 O O . ILE A 1 87 ? -5.180 17.792 6.422 1.00 83.44 87 ILE A O 1
ATOM 689 N N . THR A 1 88 ? -3.513 19.210 6.934 1.00 83.56 88 THR A N 1
ATOM 690 C CA . THR A 1 88 ? -3.477 19.903 5.641 1.00 83.56 88 THR A CA 1
ATOM 691 C C . THR A 1 88 ? -2.931 18.981 4.554 1.00 83.56 88 THR A C 1
ATOM 693 O O . THR A 1 88 ? -1.983 18.239 4.816 1.00 83.56 88 THR A O 1
ATOM 696 N N . SER A 1 89 ? -3.483 19.050 3.339 1.00 87.31 89 SER A N 1
ATOM 697 C CA . SER A 1 89 ? -3.046 18.228 2.198 1.00 87.31 89 SER A CA 1
ATOM 698 C C . SER A 1 89 ? -3.087 16.714 2.461 1.00 87.31 89 SER A C 1
ATOM 700 O O . SER A 1 89 ? -2.235 15.950 1.993 1.00 87.31 89 SER A O 1
ATOM 702 N N . TRP A 1 90 ? -4.055 16.261 3.264 1.00 90.19 90 TRP A N 1
ATOM 703 C CA . TRP A 1 90 ? -4.164 14.855 3.631 1.00 90.19 90 TRP A CA 1
ATOM 704 C C . TRP A 1 90 ? -4.680 14.009 2.469 1.00 90.19 90 TRP A C 1
ATOM 706 O O . TRP A 1 90 ? -5.725 14.293 1.889 1.00 90.19 90 TRP A O 1
ATOM 716 N N . ARG A 1 91 ? -3.977 12.910 2.190 1.00 92.31 91 ARG A N 1
ATOM 717 C CA . ARG A 1 91 ? -4.375 11.887 1.222 1.00 92.31 91 ARG A CA 1
ATOM 718 C C 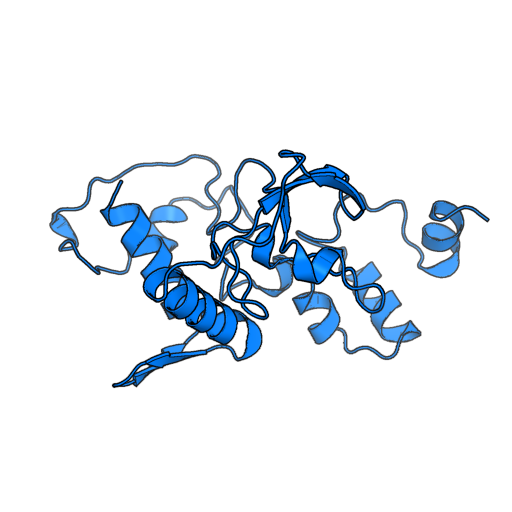. ARG A 1 91 ? -4.338 10.533 1.912 1.00 92.31 91 ARG A C 1
ATOM 720 O O . ARG A 1 91 ? -3.396 10.230 2.647 1.00 92.31 91 ARG A O 1
ATOM 727 N N . ALA A 1 92 ? -5.370 9.721 1.701 1.00 91.88 92 ALA A N 1
ATOM 728 C CA . AL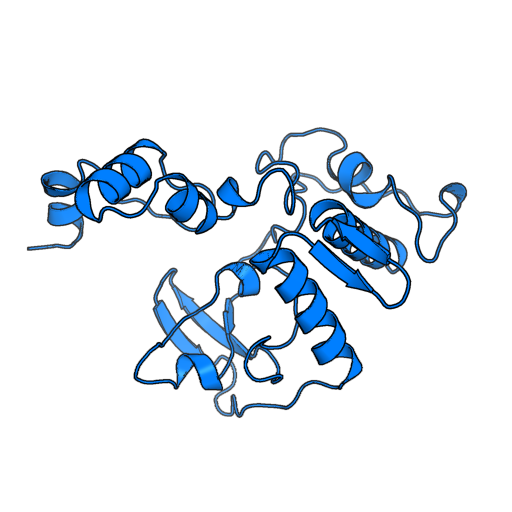A A 1 92 ? -5.455 8.405 2.321 1.00 91.88 92 ALA A CA 1
ATOM 729 C C . ALA A 1 92 ? -4.232 7.573 1.940 1.00 91.88 92 ALA A C 1
ATOM 731 O O . ALA A 1 92 ? -3.941 7.461 0.762 1.00 91.88 92 ALA A O 1
ATOM 732 N N . TRP A 1 93 ? -3.517 7.017 2.920 1.00 94.44 93 TRP A N 1
ATOM 733 C CA . TRP A 1 93 ? -2.333 6.154 2.753 1.00 94.44 93 TRP A CA 1
ATOM 734 C C . TRP A 1 93 ? -1.129 6.722 1.990 1.00 94.44 93 TRP A C 1
ATOM 736 O O . TRP A 1 93 ? -0.039 6.185 2.157 1.00 94.44 93 TRP A O 1
ATOM 746 N N . LEU A 1 94 ? -1.264 7.786 1.203 1.00 93.00 94 LEU A N 1
ATOM 747 C CA . LEU A 1 94 ? -0.155 8.368 0.464 1.00 93.00 94 LEU A CA 1
ATOM 748 C C . LEU A 1 94 ? 0.740 9.161 1.431 1.00 93.00 94 LEU A C 1
ATOM 750 O O . LEU A 1 94 ? 0.268 10.115 2.058 1.00 93.00 94 LEU A O 1
ATOM 754 N N . PRO A 1 95 ? 2.012 8.769 1.606 1.00 90.06 95 PRO A N 1
ATOM 755 C CA . PRO A 1 95 ? 2.884 9.432 2.559 1.00 90.06 95 PRO A CA 1
ATOM 756 C C . PRO A 1 95 ? 3.324 10.804 2.029 1.00 90.06 95 PRO A C 1
ATOM 758 O O . PRO A 1 95 ? 3.466 11.012 0.826 1.00 90.06 95 PRO A O 1
ATOM 761 N N . THR A 1 96 ? 3.569 11.754 2.935 1.00 86.19 96 THR A N 1
ATOM 762 C CA . THR A 1 96 ? 4.111 13.077 2.573 1.00 86.19 96 THR A CA 1
ATOM 763 C C . THR A 1 96 ? 5.557 12.988 2.081 1.00 86.19 96 THR A C 1
ATOM 765 O O . THR A 1 96 ? 5.977 13.798 1.262 1.00 86.19 96 THR A O 1
ATOM 768 N N . GLN A 1 97 ? 6.316 12.010 2.582 1.00 87.69 97 GLN A N 1
ATOM 769 C CA . GLN A 1 97 ? 7.686 11.721 2.164 1.00 87.69 97 GLN A CA 1
ATOM 770 C C . GLN A 1 97 ? 7.740 10.346 1.486 1.00 87.69 97 GLN A C 1
ATOM 772 O O . GLN A 1 97 ? 7.050 9.431 1.945 1.00 87.69 97 GLN A O 1
ATOM 777 N N . PRO A 1 98 ? 8.547 10.171 0.425 1.00 88.44 98 PRO A N 1
ATOM 778 C CA . PRO A 1 98 ? 8.735 8.871 -0.205 1.00 88.44 98 PRO A CA 1
ATOM 779 C C . PRO A 1 98 ? 9.201 7.807 0.793 1.00 88.44 98 PRO A C 1
ATOM 781 O O . PRO A 1 98 ? 10.057 8.063 1.638 1.00 88.44 98 PRO A O 1
ATOM 784 N N . ILE A 1 99 ? 8.648 6.600 0.674 1.00 91.12 99 ILE A N 1
ATOM 785 C CA . ILE A 1 99 ? 9.082 5.437 1.449 1.00 91.12 99 ILE A CA 1
ATOM 786 C C . ILE A 1 99 ? 9.893 4.529 0.523 1.00 91.12 99 ILE A C 1
ATOM 788 O O . ILE A 1 99 ? 9.359 3.981 -0.445 1.00 91.12 99 ILE A O 1
ATOM 792 N N . HIS A 1 100 ? 11.171 4.342 0.847 1.00 91.06 100 HIS A N 1
ATOM 793 C CA . HIS A 1 100 ? 12.085 3.478 0.105 1.00 91.06 100 HIS A CA 1
ATOM 794 C C . HIS A 1 100 ? 12.386 2.230 0.910 1.00 91.06 100 HIS A C 1
ATOM 796 O O . HIS A 1 100 ? 13.280 2.208 1.747 1.00 91.06 100 HIS A O 1
ATOM 802 N N . ARG A 1 101 ? 11.604 1.181 0.671 1.00 93.12 101 ARG A N 1
ATOM 803 C CA . ARG A 1 101 ? 11.805 -0.110 1.321 1.00 93.12 101 ARG A CA 1
ATOM 804 C C . ARG A 1 101 ? 11.486 -1.258 0.391 1.00 93.12 101 ARG A C 1
ATOM 806 O O . ARG A 1 101 ? 10.625 -1.139 -0.484 1.00 93.12 101 ARG A O 1
ATOM 813 N N . ALA A 1 102 ? 12.183 -2.362 0.584 1.00 93.62 102 ALA A N 1
ATOM 814 C CA . ALA A 1 102 ? 12.029 -3.545 -0.235 1.00 93.62 102 ALA A CA 1
ATOM 815 C C . ALA A 1 102 ? 12.340 -4.812 0.556 1.00 93.62 102 ALA A C 1
ATOM 817 O O . ALA A 1 102 ? 12.945 -4.782 1.623 1.00 93.62 102 ALA A O 1
ATOM 818 N N . CYS A 1 103 ? 11.906 -5.945 0.020 1.00 94.31 103 CYS A N 1
ATOM 819 C CA . CYS A 1 103 ? 12.292 -7.246 0.535 1.00 94.31 103 CYS A CA 1
ATOM 820 C C . CYS A 1 103 ? 13.718 -7.589 0.064 1.00 94.31 103 CYS A C 1
ATOM 822 O O . CYS A 1 103 ? 13.925 -7.637 -1.153 1.00 94.31 103 CYS A O 1
ATOM 824 N N . PRO A 1 104 ? 14.668 -7.900 0.970 1.00 93.19 104 PRO A N 1
ATOM 825 C CA . PRO A 1 104 ? 16.021 -8.284 0.569 1.00 93.19 104 PRO A CA 1
ATOM 826 C C . PRO A 1 104 ? 16.068 -9.514 -0.339 1.00 93.19 104 PRO A C 1
ATOM 828 O O . PRO A 1 104 ? 16.867 -9.572 -1.267 1.00 93.19 104 PRO A O 1
ATOM 831 N N . LEU A 1 105 ? 15.161 -10.470 -0.126 1.00 92.88 105 LEU A N 1
ATOM 832 C CA . LEU A 1 105 ? 15.068 -11.674 -0.952 1.00 92.88 105 LEU A CA 1
ATOM 833 C C . LEU A 1 105 ? 14.519 -11.381 -2.355 1.00 92.88 105 LEU A C 1
ATOM 835 O O . LEU A 1 105 ? 15.075 -11.881 -3.321 1.00 92.88 105 LEU A O 1
ATOM 839 N N . CYS A 1 106 ? 13.487 -10.536 -2.488 1.00 92.50 106 CYS A N 1
ATOM 840 C CA . CYS A 1 106 ? 12.966 -10.158 -3.811 1.00 92.50 106 CYS A CA 1
ATOM 841 C C . CYS A 1 106 ? 13.982 -9.350 -4.625 1.00 92.50 106 CYS A C 1
ATOM 843 O O . CYS A 1 106 ? 14.065 -9.523 -5.832 1.00 92.50 106 CYS A O 1
ATOM 845 N N . LEU A 1 107 ? 14.739 -8.452 -3.989 1.00 89.31 107 LEU A N 1
ATOM 846 C CA . LEU A 1 107 ? 15.730 -7.648 -4.711 1.00 89.31 107 LEU A CA 1
ATOM 847 C C . LEU A 1 107 ? 16.975 -8.441 -5.114 1.00 89.31 107 LEU A C 1
ATOM 849 O O . LEU A 1 107 ? 17.607 -8.100 -6.110 1.00 89.31 107 LEU A O 1
ATOM 853 N N . ASN A 1 108 ? 17.314 -9.492 -4.369 1.00 88.06 108 ASN A N 1
ATOM 854 C CA . ASN A 1 108 ? 18.426 -10.378 -4.704 1.00 88.06 108 ASN A CA 1
ATOM 855 C C . ASN A 1 108 ? 18.037 -11.497 -5.685 1.00 88.06 108 ASN A C 1
ATOM 857 O O . ASN A 1 108 ? 18.909 -12.270 -6.078 1.00 88.06 108 ASN A O 1
ATOM 861 N N . ASP A 1 109 ? 16.765 -11.595 -6.085 1.00 87.50 109 ASP A N 1
ATOM 862 C CA . ASP A 1 109 ? 16.310 -12.557 -7.089 1.00 87.50 109 ASP A CA 1
ATOM 863 C C . ASP A 1 109 ? 16.799 -12.128 -8.488 1.00 87.50 109 ASP A C 1
ATOM 865 O O . ASP A 1 109 ? 16.364 -11.089 -8.992 1.00 87.50 109 ASP A O 1
ATOM 869 N N . PRO A 1 110 ? 17.701 -12.889 -9.138 1.00 82.25 110 PRO A N 1
ATOM 870 C CA . PRO A 1 110 ? 18.243 -12.521 -10.443 1.00 82.25 110 PRO A CA 1
ATOM 871 C C . PRO A 1 110 ? 17.206 -12.578 -11.572 1.00 82.25 110 PRO A C 1
ATOM 873 O O . PRO A 1 110 ? 17.406 -11.924 -12.594 1.00 82.25 110 PRO A O 1
ATOM 876 N N . GLU A 1 111 ? 16.120 -13.339 -11.418 1.00 82.06 111 GLU A N 1
ATOM 877 C CA . GLU A 1 111 ? 15.081 -13.457 -12.446 1.00 82.06 111 GLU A CA 1
ATOM 878 C C . GLU A 1 111 ? 14.050 -12.329 -12.348 1.00 82.06 111 GLU A C 1
ATOM 880 O O . GLU A 1 111 ? 13.452 -11.942 -13.354 1.00 82.06 111 GLU A O 1
ATOM 885 N N . ASN A 1 112 ? 13.836 -11.790 -11.145 1.00 76.25 112 ASN A N 1
ATOM 886 C CA . ASN A 1 112 ? 12.767 -10.836 -10.890 1.00 76.25 112 ASN A CA 1
ATOM 887 C C . ASN A 1 112 ? 13.111 -9.853 -9.762 1.00 76.25 112 ASN A C 1
ATOM 889 O O . ASN A 1 112 ? 12.516 -9.885 -8.682 1.00 76.25 112 ASN A O 1
ATOM 893 N N . GLN A 1 113 ? 14.036 -8.931 -10.046 1.00 80.25 113 GLN A N 1
ATOM 894 C CA . GLN A 1 113 ? 14.402 -7.819 -9.158 1.00 80.25 113 GLN A CA 1
ATOM 895 C C . GLN A 1 113 ? 13.273 -6.779 -9.064 1.00 80.25 113 GLN A C 1
ATOM 897 O O . GLN A 1 113 ? 13.366 -5.662 -9.578 1.00 80.25 113 GLN A O 1
ATOM 902 N N . ALA A 1 114 ? 12.167 -7.152 -8.425 1.00 77.25 114 ALA A N 1
ATOM 903 C CA . ALA A 1 114 ? 10.970 -6.332 -8.349 1.00 77.25 114 ALA A CA 1
ATOM 904 C C . ALA A 1 114 ? 10.880 -5.571 -7.021 1.00 77.25 114 ALA A C 1
ATOM 906 O O . ALA A 1 114 ? 10.879 -6.150 -5.932 1.00 77.25 114 ALA A O 1
ATOM 907 N N . VAL A 1 115 ? 10.690 -4.254 -7.122 1.00 86.56 115 VAL A N 1
ATOM 908 C CA . VAL A 1 115 ? 10.162 -3.433 -6.027 1.00 86.56 115 VAL A CA 1
ATOM 909 C C . VAL A 1 115 ? 8.658 -3.314 -6.222 1.00 86.56 115 VAL A C 1
ATOM 911 O O . VAL A 1 115 ? 8.199 -2.740 -7.208 1.00 86.56 115 VAL A O 1
ATOM 914 N N . LEU A 1 116 ? 7.872 -3.843 -5.284 1.00 89.94 116 LEU A N 1
ATOM 915 C CA . LEU A 1 116 ? 6.419 -3.727 -5.369 1.00 89.94 116 LEU A CA 1
ATOM 916 C C . LEU A 1 116 ? 5.978 -2.293 -5.062 1.00 89.94 116 LEU A C 1
ATOM 918 O O . LEU A 1 116 ? 6.358 -1.723 -4.038 1.00 89.94 116 LEU A O 1
ATOM 922 N N . LEU A 1 117 ? 5.086 -1.748 -5.894 1.00 91.50 117 LEU A N 1
ATOM 923 C CA . LEU A 1 117 ? 4.489 -0.423 -5.690 1.00 91.50 117 LEU A CA 1
ATOM 924 C C . LEU A 1 117 ? 3.834 -0.290 -4.301 1.00 91.50 117 LEU A C 1
ATOM 926 O O . LEU A 1 117 ? 3.933 0.749 -3.653 1.00 91.50 117 LEU A O 1
ATOM 930 N N . ALA A 1 118 ? 3.236 -1.371 -3.791 1.00 93.25 118 ALA A N 1
ATOM 931 C CA . ALA A 1 118 ? 2.589 -1.397 -2.478 1.00 93.25 118 ALA A CA 1
ATOM 932 C C . ALA A 1 118 ? 3.555 -1.111 -1.314 1.00 93.25 118 ALA A C 1
ATOM 934 O O . ALA A 1 118 ? 3.132 -0.608 -0.274 1.00 93.25 118 ALA A O 1
ATOM 935 N N . TRP A 1 119 ? 4.854 -1.386 -1.476 1.00 93.56 119 TRP A N 1
ATOM 936 C CA . TRP A 1 119 ? 5.858 -1.112 -0.444 1.00 93.56 119 TRP A CA 1
ATOM 937 C C . TRP A 1 119 ? 6.161 0.378 -0.289 1.00 93.56 119 TRP A C 1
ATOM 939 O O . TRP A 1 119 ? 6.639 0.780 0.771 1.00 93.56 119 TRP A O 1
ATOM 949 N N . LYS A 1 120 ? 5.807 1.205 -1.279 1.00 92.75 120 LYS A N 1
ATOM 950 C CA . LYS A 1 120 ? 5.898 2.669 -1.196 1.00 92.75 120 LYS A CA 1
ATOM 951 C C . LYS A 1 120 ? 4.786 3.293 -0.347 1.00 92.75 120 LYS A C 1
ATOM 953 O O . LYS A 1 120 ? 4.843 4.480 -0.042 1.00 92.75 120 LYS A O 1
ATOM 958 N N . LEU A 1 121 ? 3.791 2.502 0.059 1.00 94.81 121 LEU A N 1
ATOM 959 C CA . LEU A 1 121 ? 2.731 2.918 0.971 1.00 94.81 121 LEU A CA 1
ATOM 960 C C . LEU A 1 121 ? 2.951 2.303 2.361 1.00 94.81 121 LEU A C 1
ATOM 962 O O . LEU A 1 121 ? 3.452 1.179 2.463 1.00 94.81 121 LEU A O 1
ATOM 966 N N . PRO A 1 122 ? 2.530 2.972 3.448 1.00 94.62 122 PRO A N 1
ATOM 967 C CA . PRO A 1 122 ? 2.644 2.480 4.818 1.00 94.62 122 PRO A CA 1
ATOM 968 C C . PRO A 1 122 ? 1.555 1.439 5.145 1.00 94.62 122 PRO A C 1
ATOM 970 O O . PRO A 1 122 ? 0.885 1.533 6.168 1.00 94.62 122 PRO A O 1
ATOM 973 N N . LEU A 1 123 ? 1.348 0.461 4.257 1.00 95.44 123 LEU A N 1
ATOM 974 C CA . LEU A 1 123 ? 0.296 -0.560 4.368 1.00 95.44 123 LEU A CA 1
ATOM 975 C C . LEU A 1 123 ? 0.757 -1.858 5.026 1.00 95.44 123 LEU A C 1
ATOM 977 O O . LEU A 1 123 ? -0.043 -2.549 5.650 1.00 95.44 123 LEU A O 1
ATOM 981 N N . MET A 1 124 ? 2.024 -2.210 4.826 1.00 95.44 124 MET A N 1
ATOM 982 C CA . MET A 1 124 ? 2.601 -3.487 5.246 1.00 95.44 124 MET A CA 1
ATOM 983 C C . MET A 1 124 ? 3.958 -3.264 5.906 1.00 95.44 124 MET A C 1
ATOM 985 O O . MET A 1 124 ? 4.554 -2.209 5.709 1.00 95.44 124 MET A O 1
ATOM 989 N N . LEU A 1 125 ? 4.476 -4.211 6.678 1.00 96.56 125 LEU A N 1
ATOM 990 C CA . LEU A 1 125 ? 5.827 -4.133 7.256 1.00 96.56 125 LEU A CA 1
ATOM 991 C C . LEU A 1 125 ? 6.753 -5.250 6.758 1.00 96.56 125 LEU A C 1
ATOM 993 O O . LEU A 1 125 ? 7.973 -5.128 6.846 1.00 96.56 125 LEU A O 1
ATOM 997 N N . SER A 1 126 ? 6.173 -6.307 6.206 1.00 97.19 126 SER A N 1
ATOM 998 C CA . SER A 1 126 ? 6.830 -7.509 5.720 1.00 97.19 126 SER A CA 1
ATOM 999 C C . SER A 1 126 ? 6.465 -7.813 4.268 1.00 97.19 126 SER A C 1
ATOM 1001 O O . SER A 1 126 ? 5.475 -7.327 3.711 1.00 97.19 126 SER A O 1
ATOM 1003 N N . CYS A 1 127 ? 7.308 -8.620 3.633 1.00 95.75 127 CYS A N 1
ATOM 1004 C CA . CYS A 1 127 ? 7.090 -9.120 2.291 1.00 95.75 127 CYS A CA 1
ATOM 1005 C C . CYS A 1 127 ? 5.979 -10.182 2.288 1.00 95.75 127 CYS A C 1
ATOM 1007 O O . CYS A 1 127 ? 6.113 -11.188 2.985 1.00 95.75 127 CYS A O 1
ATOM 1009 N N . PRO A 1 128 ? 4.932 -10.050 1.456 1.00 93.56 128 PRO A N 1
ATOM 1010 C CA . PRO A 1 128 ? 3.877 -11.062 1.377 1.00 93.56 128 PRO A CA 1
ATOM 1011 C C . PRO A 1 128 ? 4.333 -12.372 0.721 1.00 93.56 128 PRO A C 1
ATOM 1013 O O . PRO A 1 128 ? 3.640 -13.377 0.817 1.00 93.56 128 PRO A O 1
ATOM 1016 N N . LEU A 1 129 ? 5.477 -12.378 0.037 1.00 92.06 129 LEU A N 1
ATOM 1017 C CA . LEU A 1 129 ? 6.017 -13.583 -0.596 1.00 92.06 129 LEU A CA 1
ATOM 1018 C C . LEU A 1 129 ? 6.957 -14.336 0.348 1.00 92.06 129 LEU A C 1
ATOM 1020 O O . LEU A 1 129 ? 6.895 -15.556 0.437 1.00 92.06 129 LEU A O 1
ATOM 1024 N N . HIS A 1 130 ? 7.796 -13.602 1.082 1.00 94.56 130 HIS A N 1
ATOM 1025 C CA . HIS A 1 130 ? 8.883 -14.183 1.873 1.00 94.56 130 HIS A CA 1
ATOM 1026 C C . HIS A 1 130 ? 8.693 -14.091 3.394 1.00 94.56 130 HIS A C 1
ATOM 1028 O O . HIS A 1 130 ? 9.444 -14.711 4.138 1.00 94.56 130 HIS A O 1
ATOM 1034 N N . GLY A 1 131 ? 7.740 -13.294 3.886 1.00 95.50 131 GLY A N 1
ATOM 1035 C CA . GLY A 1 131 ? 7.477 -13.125 5.321 1.00 95.50 131 GLY A CA 1
ATOM 1036 C C . GLY A 1 131 ? 8.582 -12.412 6.112 1.00 95.50 131 GLY A C 1
ATOM 1037 O O . GLY A 1 131 ? 8.500 -12.331 7.336 1.00 95.50 131 GLY A O 1
ATOM 1038 N N . CYS A 1 132 ? 9.618 -11.884 5.456 1.00 95.81 132 CYS A N 1
ATOM 1039 C CA . CYS A 1 132 ? 10.653 -11.081 6.103 1.00 95.81 132 CYS A CA 1
ATOM 1040 C C . CYS A 1 132 ? 10.264 -9.599 6.15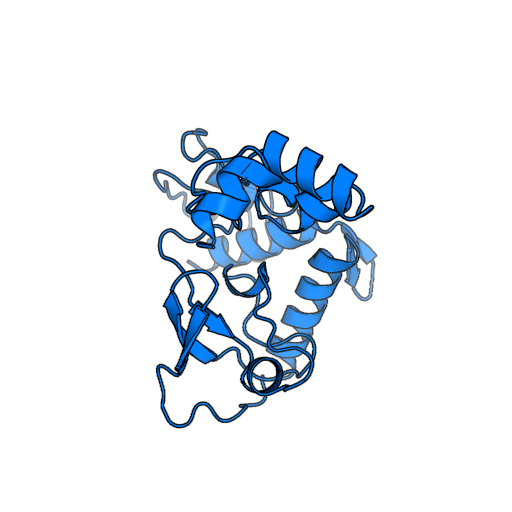4 1.00 95.81 132 CYS A C 1
ATOM 1042 O O . CYS A 1 132 ? 9.461 -9.137 5.342 1.00 95.81 132 CYS A O 1
ATOM 1044 N N . TRP A 1 133 ? 10.854 -8.844 7.076 1.00 96.44 133 TRP A N 1
ATOM 1045 C CA . TRP A 1 133 ? 10.742 -7.389 7.127 1.00 96.44 133 TRP A CA 1
ATOM 1046 C C . TRP A 1 133 ? 11.137 -6.743 5.793 1.00 96.44 133 TRP A C 1
ATOM 1048 O O . TRP A 1 133 ? 12.009 -7.234 5.071 1.00 96.44 133 TRP A O 1
ATOM 1058 N N . LEU A 1 134 ? 10.461 -5.642 5.468 1.00 95.50 134 LEU A N 1
ATOM 1059 C CA . LEU A 1 134 ? 10.894 -4.725 4.422 1.00 95.50 134 LEU A CA 1
ATOM 1060 C C . LEU A 1 134 ? 12.007 -3.848 4.995 1.00 95.50 134 LEU A C 1
ATOM 1062 O O . LEU A 1 134 ? 11.797 -3.179 6.006 1.00 95.50 134 LEU A O 1
ATOM 1066 N N . GLU A 1 135 ? 13.161 -3.851 4.341 1.00 95.00 135 GLU A N 1
ATOM 1067 C CA . GLU A 1 135 ? 14.333 -3.079 4.747 1.00 95.00 135 GLU A CA 1
ATOM 1068 C C . GLU A 1 135 ? 14.441 -1.805 3.912 1.00 95.00 135 GLU A C 1
ATOM 1070 O O . GLU A 1 135 ? 14.065 -1.786 2.733 1.00 95.00 135 GLU A O 1
ATOM 1075 N N . SER A 1 136 ? 14.929 -0.732 4.532 1.00 93.56 136 SER A N 1
ATOM 1076 C CA . SER A 1 136 ? 15.095 0.553 3.860 1.00 93.56 136 SER A CA 1
ATOM 1077 C C . SER A 1 136 ? 16.268 0.528 2.884 1.00 93.56 136 SER A C 1
ATOM 1079 O O . SER A 1 136 ? 17.316 -0.064 3.163 1.00 93.56 136 SER A O 1
ATOM 1081 N N . TYR A 1 137 ? 16.119 1.209 1.752 1.00 91.75 137 TYR A N 1
ATOM 1082 C CA . TYR A 1 137 ? 17.179 1.341 0.754 1.00 91.75 137 TYR A CA 1
ATOM 1083 C C . TYR A 1 137 ? 17.329 2.781 0.261 1.00 91.75 137 TYR A C 1
ATOM 1085 O O . TYR A 1 137 ? 16.364 3.538 0.207 1.00 91.75 137 TYR A O 1
ATOM 1093 N N . TRP A 1 138 ? 18.530 3.126 -0.200 1.00 89.19 138 TRP A N 1
ATOM 1094 C CA . TRP A 1 138 ? 18.788 4.350 -0.950 1.00 89.19 138 TRP A CA 1
ATOM 1095 C C . TRP A 1 138 ? 18.628 4.097 -2.449 1.00 89.19 138 TRP A C 1
ATOM 1097 O O . TRP A 1 138 ? 19.125 3.106 -2.999 1.00 89.19 138 TRP A O 1
ATOM 1107 N N . GLY A 1 139 ? 17.944 5.006 -3.136 1.00 82.31 139 GLY A N 1
ATOM 1108 C CA . GLY A 1 139 ? 17.699 4.889 -4.566 1.00 82.31 139 GLY A CA 1
ATOM 1109 C C . GLY A 1 139 ? 17.064 6.132 -5.170 1.00 82.31 139 GLY A C 1
ATOM 1110 O O . GLY A 1 139 ? 16.724 7.083 -4.472 1.00 82.31 139 GLY A O 1
ATOM 1111 N N . VAL A 1 140 ? 16.892 6.095 -6.486 1.00 76.50 140 VAL A N 1
ATOM 1112 C CA . VAL A 1 140 ? 16.049 7.043 -7.229 1.00 76.50 140 VAL A CA 1
ATOM 1113 C C . VAL A 1 140 ? 14.815 6.292 -7.740 1.00 76.50 140 VAL A C 1
ATOM 1115 O O . VAL A 1 140 ? 14.819 5.055 -7.733 1.00 76.50 140 VAL A O 1
ATOM 1118 N N . PRO A 1 141 ? 13.734 6.972 -8.161 1.00 70.38 141 PRO A N 1
ATOM 1119 C CA . PRO A 1 141 ? 12.591 6.293 -8.764 1.00 70.38 141 PRO A CA 1
ATOM 1120 C C . PRO A 1 141 ? 13.033 5.290 -9.841 1.00 70.38 141 PRO A C 1
ATOM 1122 O O . PRO A 1 141 ? 13.820 5.614 -10.726 1.00 70.38 141 PRO A O 1
ATOM 1125 N N . GLY A 1 142 ? 12.591 4.037 -9.707 1.00 67.50 142 GLY A N 1
ATOM 1126 C CA . GLY A 1 142 ? 12.938 2.947 -10.624 1.00 67.50 142 GLY A CA 1
ATOM 1127 C C . GLY A 1 142 ? 14.338 2.335 -10.461 1.00 67.50 142 GLY A C 1
ATOM 1128 O O . GLY A 1 142 ? 14.647 1.393 -11.184 1.00 67.50 142 GLY A O 1
ATOM 1129 N N . ARG A 1 143 ? 15.186 2.805 -9.531 1.00 75.69 143 ARG A N 1
ATOM 1130 C CA . ARG A 1 143 ? 16.557 2.289 -9.372 1.00 75.69 143 ARG A CA 1
ATOM 1131 C C . ARG A 1 143 ? 16.986 2.136 -7.913 1.00 75.69 143 ARG A C 1
ATOM 1133 O O . ARG A 1 143 ? 17.109 3.111 -7.174 1.00 75.69 143 ARG A O 1
ATOM 1140 N N . PHE A 1 144 ? 17.315 0.902 -7.544 1.00 85.06 144 PHE A N 1
ATOM 1141 C CA . PHE A 1 144 ? 18.009 0.563 -6.303 1.00 85.06 144 PHE A CA 1
ATOM 1142 C C . PHE A 1 144 ? 19.504 0.908 -6.414 1.00 85.06 144 PHE A C 1
ATOM 1144 O O . PHE A 1 144 ? 20.136 0.582 -7.422 1.00 85.06 144 PHE A O 1
ATOM 1151 N N . LEU A 1 145 ? 20.067 1.575 -5.401 1.00 87.56 145 LEU A N 1
ATOM 1152 C CA . LEU A 1 145 ? 21.504 1.887 -5.332 1.00 87.56 145 LEU A CA 1
ATOM 1153 C C . LEU A 1 145 ? 22.215 1.123 -4.212 1.00 87.56 145 LEU A C 1
ATOM 1155 O O . LEU A 1 145 ? 23.381 0.771 -4.365 1.00 87.56 145 LEU A O 1
ATOM 1159 N N . GLY A 1 146 ? 21.525 0.854 -3.106 1.00 88.88 146 GLY A N 1
ATOM 1160 C CA . GLY A 1 146 ? 22.064 0.087 -1.990 1.00 88.88 146 GLY A CA 1
ATOM 1161 C C . GLY A 1 146 ? 21.143 0.125 -0.778 1.00 88.88 146 GLY A C 1
ATOM 1162 O O . GLY A 1 146 ? 20.245 0.961 -0.695 1.00 88.88 146 GLY A O 1
ATOM 1163 N N . TRP A 1 147 ? 21.369 -0.774 0.172 1.00 92.38 147 TRP A N 1
ATOM 1164 C CA . TRP A 1 147 ? 20.649 -0.779 1.444 1.00 92.38 147 TRP A CA 1
ATOM 1165 C C . TRP A 1 147 ? 21.099 0.377 2.336 1.00 92.38 147 TRP A C 1
ATOM 1167 O O . TRP A 1 147 ? 22.270 0.758 2.311 1.00 92.38 147 TRP A O 1
ATOM 1177 N N . GLU A 1 148 ? 20.186 0.931 3.140 1.00 91.00 148 GLU A N 1
ATOM 1178 C CA . GLU A 1 148 ? 20.584 1.931 4.143 1.00 91.00 148 GLU A CA 1
ATOM 1179 C C . GLU A 1 148 ? 21.461 1.300 5.231 1.00 91.00 148 GLU A C 1
ATOM 1181 O O . GLU A 1 148 ? 22.434 1.906 5.676 1.00 91.00 148 GLU A O 1
ATOM 1186 N N . ASN A 1 149 ? 21.148 0.055 5.597 1.00 85.38 149 ASN A N 1
ATOM 1187 C CA . ASN A 1 149 ? 21.948 -0.777 6.487 1.00 85.38 149 ASN A CA 1
ATOM 1188 C C . ASN A 1 149 ? 22.715 -1.812 5.659 1.00 85.38 149 ASN A C 1
ATOM 1190 O O . ASN A 1 149 ? 22.100 -2.594 4.937 1.00 85.38 149 ASN A O 1
ATOM 1194 N N . ALA A 1 150 ? 24.045 -1.839 5.776 1.00 72.25 150 ALA A N 1
ATOM 1195 C CA . ALA A 1 150 ? 24.896 -2.746 4.998 1.00 72.25 150 ALA A CA 1
ATOM 1196 C C . ALA A 1 150 ? 24.564 -4.235 5.230 1.00 72.25 150 ALA A C 1
ATOM 1198 O O . ALA A 1 150 ? 24.640 -5.031 4.297 1.00 72.25 150 ALA A O 1
ATOM 1199 N N . ASP A 1 151 ? 24.110 -4.574 6.438 1.00 72.62 151 ASP A N 1
ATOM 1200 C CA . ASP A 1 151 ? 23.704 -5.921 6.846 1.00 72.62 151 ASP A CA 1
ATOM 1201 C C . ASP A 1 151 ? 22.187 -6.121 6.704 1.00 72.62 151 ASP A C 1
ATOM 1203 O O . ASP A 1 151 ? 21.533 -6.606 7.628 1.00 72.62 151 ASP A O 1
ATOM 1207 N N . ALA A 1 152 ? 21.586 -5.706 5.582 1.00 78.06 152 ALA A N 1
ATOM 1208 C CA . ALA A 1 152 ? 20.161 -5.924 5.294 1.00 78.06 152 ALA A CA 1
ATOM 1209 C C . ALA A 1 152 ? 19.841 -7.413 5.032 1.00 78.06 152 ALA A C 1
ATOM 1211 O O . ALA A 1 152 ? 19.248 -7.787 4.017 1.00 78.06 152 ALA A O 1
ATOM 1212 N N . GLU A 1 153 ? 20.263 -8.281 5.948 1.00 86.81 153 GLU A N 1
ATOM 1213 C CA . GLU A 1 153 ? 19.924 -9.687 5.965 1.00 86.81 153 GLU A CA 1
ATOM 1214 C C . GLU A 1 153 ? 18.410 -9.850 6.161 1.00 86.81 153 GLU A C 1
ATOM 1216 O O . GLU A 1 153 ? 17.782 -9.091 6.910 1.00 86.81 153 GLU A O 1
ATOM 1221 N N . PRO A 1 154 ? 17.784 -10.845 5.511 1.00 92.81 154 PRO A N 1
ATOM 1222 C CA . PRO A 1 154 ? 16.362 -11.097 5.675 1.00 92.81 154 PRO A CA 1
ATOM 1223 C C . PRO A 1 154 ? 16.024 -11.418 7.136 1.00 92.81 154 PRO A C 1
ATOM 1225 O O . PRO A 1 154 ? 16.326 -12.497 7.643 1.00 92.81 154 PRO A O 1
ATOM 1228 N N . ARG A 1 155 ? 15.334 -10.499 7.816 1.00 94.25 155 ARG A N 1
ATOM 1229 C CA . ARG A 1 155 ? 14.818 -10.732 9.170 1.00 94.25 155 ARG A CA 1
ATOM 1230 C C . ARG A 1 155 ? 13.380 -11.209 9.099 1.00 94.25 155 ARG A C 1
ATOM 1232 O O . ARG A 1 155 ? 12.524 -10.497 8.579 1.00 94.25 155 ARG A O 1
ATOM 1239 N N . THR A 1 156 ? 13.082 -12.378 9.649 1.00 95.94 156 THR A N 1
ATOM 1240 C CA . THR A 1 156 ? 11.711 -12.903 9.707 1.00 95.94 156 THR A CA 1
ATOM 1241 C C . THR A 1 156 ? 10.801 -11.957 10.496 1.00 95.94 156 THR A C 1
ATOM 1243 O O . THR A 1 156 ? 11.149 -11.515 11.595 1.00 95.94 156 THR A O 1
ATOM 1246 N N . ALA A 1 157 ? 9.641 -11.616 9.934 1.00 96.69 157 ALA A N 1
ATOM 1247 C CA . ALA A 1 157 ? 8.622 -10.867 10.656 1.00 96.69 157 ALA A CA 1
ATOM 1248 C C . ALA A 1 157 ? 7.913 -11.776 11.668 1.00 96.69 157 ALA A C 1
ATOM 1250 O O . ALA A 1 157 ? 7.846 -12.989 11.490 1.00 96.69 157 ALA A O 1
ATOM 1251 N N . SER A 1 158 ? 7.371 -11.201 12.742 1.00 97.56 158 SER A N 1
ATOM 1252 C CA . SER A 1 158 ? 6.569 -11.991 13.680 1.00 97.56 158 SER A CA 1
ATOM 1253 C C . SER A 1 158 ? 5.287 -12.495 13.012 1.00 97.56 158 SER A C 1
ATOM 1255 O O . SER A 1 158 ? 4.753 -11.839 12.114 1.00 97.56 158 SER A O 1
ATOM 1257 N N . ASP A 1 159 ? 4.741 -13.609 13.503 1.00 96.44 159 ASP A N 1
ATOM 1258 C CA . ASP A 1 159 ? 3.519 -14.214 12.953 1.00 96.44 159 ASP A CA 1
ATOM 1259 C C . ASP A 1 159 ? 2.353 -13.222 12.866 1.00 96.44 159 ASP A C 1
ATOM 1261 O O . ASP A 1 159 ? 1.594 -13.223 11.899 1.00 96.44 159 ASP A O 1
ATOM 1265 N N . ALA A 1 160 ? 2.222 -12.334 13.856 1.00 96.12 160 ALA A N 1
ATOM 1266 C CA . ALA A 1 160 ? 1.178 -11.315 13.874 1.00 96.12 160 ALA A CA 1
ATOM 1267 C C . ALA A 1 160 ? 1.330 -10.298 12.729 1.00 96.12 160 ALA A C 1
ATOM 1269 O O . ALA A 1 160 ? 0.336 -9.937 12.097 1.00 96.12 160 ALA A O 1
ATOM 1270 N N . ILE A 1 161 ? 2.563 -9.860 12.449 1.00 96.69 161 ILE A N 1
ATOM 1271 C CA . ILE A 1 161 ? 2.865 -8.927 11.356 1.00 96.69 161 ILE A CA 1
ATOM 1272 C C . ILE A 1 161 ? 2.656 -9.624 10.016 1.00 96.69 161 ILE A C 1
ATOM 1274 O O . ILE A 1 161 ? 1.893 -9.132 9.189 1.00 96.69 161 ILE A O 1
ATOM 1278 N N . ALA A 1 162 ? 3.253 -10.803 9.837 1.00 96.50 162 ALA A N 1
ATOM 1279 C CA . ALA A 1 162 ? 3.137 -11.570 8.604 1.00 96.50 162 ALA A CA 1
ATOM 1280 C C . ALA A 1 162 ? 1.669 -11.890 8.275 1.00 96.50 162 ALA A C 1
ATOM 1282 O O . ALA A 1 162 ? 1.226 -11.693 7.145 1.00 96.50 162 ALA A O 1
ATOM 1283 N N . ALA A 1 163 ? 0.871 -12.305 9.266 1.00 95.69 163 ALA A N 1
ATOM 1284 C CA . ALA A 1 163 ? -0.554 -12.560 9.074 1.00 95.69 163 ALA A CA 1
ATOM 1285 C C . ALA A 1 163 ? -1.337 -11.293 8.701 1.00 95.69 163 ALA A C 1
ATOM 1287 O O . ALA A 1 163 ? -2.313 -11.377 7.947 1.00 95.69 163 ALA A O 1
ATOM 1288 N N . MET A 1 164 ? -0.949 -10.126 9.228 1.00 95.75 164 MET A N 1
ATOM 1289 C CA . MET A 1 164 ? -1.610 -8.877 8.868 1.00 95.75 164 MET A CA 1
ATOM 1290 C C . MET A 1 164 ? -1.264 -8.415 7.465 1.00 95.75 164 MET A C 1
ATOM 1292 O O . MET A 1 164 ? -2.160 -8.075 6.691 1.00 95.75 164 MET A O 1
ATOM 1296 N N . ASP A 1 165 ? 0.007 -8.498 7.115 1.00 97.19 165 ASP A N 1
ATOM 1297 C CA . ASP A 1 165 ? 0.495 -8.129 5.801 1.00 97.19 165 ASP A CA 1
ATOM 1298 C C . ASP A 1 165 ? -0.053 -9.065 4.723 1.00 97.19 165 ASP A C 1
ATOM 1300 O O . ASP A 1 165 ? -0.509 -8.589 3.690 1.00 97.19 165 ASP A O 1
ATOM 1304 N N . GLN A 1 166 ? -0.151 -10.372 4.985 1.00 96.00 166 GLN A N 1
ATOM 1305 C CA . GLN A 1 166 ? -0.807 -11.321 4.076 1.00 96.00 166 GLN A CA 1
ATOM 1306 C C . GLN A 1 166 ? -2.263 -10.948 3.779 1.00 96.00 166 GLN A C 1
ATOM 1308 O O . GLN A 1 166 ? -2.696 -10.983 2.629 1.00 96.00 166 GLN A O 1
ATOM 1313 N N . ARG A 1 167 ? -3.033 -10.538 4.793 1.00 96.69 167 ARG A N 1
ATOM 1314 C CA . ARG A 1 167 ? -4.419 -10.081 4.593 1.00 96.69 167 ARG A CA 1
ATOM 1315 C C . ARG A 1 167 ? -4.477 -8.786 3.788 1.00 96.69 167 ARG A C 1
ATOM 1317 O O . ARG A 1 167 ? -5.298 -8.662 2.886 1.00 96.69 167 ARG A O 1
ATOM 1324 N N . THR A 1 168 ? -3.595 -7.836 4.076 1.00 96.88 168 THR A N 1
ATOM 1325 C CA . THR A 1 168 ? -3.490 -6.589 3.307 1.00 96.88 168 THR A CA 1
ATOM 1326 C C . THR A 1 168 ? -3.089 -6.853 1.856 1.00 96.88 168 THR A C 1
ATOM 1328 O O . THR A 1 168 ? -3.657 -6.260 0.941 1.00 96.88 168 THR A O 1
ATOM 1331 N N . TRP A 1 169 ? -2.191 -7.807 1.624 1.00 96.69 169 TRP A N 1
ATOM 1332 C CA . TRP A 1 169 ? -1.822 -8.266 0.291 1.00 96.69 169 TRP A CA 1
ATOM 1333 C C . TRP A 1 169 ? -2.979 -8.953 -0.437 1.00 96.69 169 TRP A C 1
ATOM 1335 O O . TRP A 1 169 ? -3.213 -8.683 -1.617 1.00 96.69 169 TRP A O 1
ATOM 1345 N N . GLN A 1 170 ? -3.759 -9.778 0.266 1.00 96.88 170 GLN A N 1
ATOM 1346 C CA . GLN A 1 170 ? -4.982 -10.375 -0.267 1.00 96.88 170 GLN A CA 1
ATOM 1347 C C . GLN A 1 170 ? -5.971 -9.287 -0.712 1.00 96.88 170 GLN A C 1
ATOM 1349 O O . GLN A 1 170 ? -6.514 -9.374 -1.815 1.00 96.88 170 GLN A O 1
ATOM 1354 N N . ALA A 1 171 ? -6.142 -8.223 0.084 1.00 96.75 171 ALA A N 1
ATOM 1355 C CA . ALA A 1 171 ? -6.989 -7.085 -0.275 1.00 96.75 171 ALA A CA 1
ATOM 1356 C C . ALA A 1 171 ? -6.541 -6.429 -1.589 1.00 96.75 171 ALA A C 1
ATOM 1358 O O . ALA A 1 171 ? -7.376 -6.171 -2.454 1.00 96.75 171 ALA A O 1
ATOM 1359 N N . LEU A 1 172 ? -5.232 -6.188 -1.739 1.00 94.56 172 LEU A N 1
ATOM 1360 C CA . LEU A 1 172 ? -4.643 -5.553 -2.924 1.00 94.56 172 LEU A CA 1
ATOM 1361 C C . LEU A 1 172 ? -4.779 -6.415 -4.183 1.00 94.56 172 LEU A C 1
ATOM 1363 O O . LEU A 1 172 ? -5.061 -5.895 -5.257 1.00 94.56 172 LEU A O 1
ATOM 1367 N N . THR A 1 173 ? -4.577 -7.725 -4.060 1.00 93.44 173 THR A N 1
ATOM 1368 C CA . THR A 1 173 ? -4.474 -8.625 -5.221 1.00 93.44 173 THR A CA 1
ATOM 1369 C C . THR A 1 173 ? -5.795 -9.267 -5.626 1.00 93.44 173 THR A C 1
ATOM 1371 O O . THR A 1 173 ? -5.974 -9.615 -6.790 1.00 93.44 173 THR A O 1
ATOM 1374 N N . THR A 1 174 ? -6.733 -9.417 -4.690 1.00 94.75 174 THR A N 1
ATOM 1375 C CA . THR A 1 174 ? -8.009 -10.117 -4.925 1.00 94.75 174 THR A CA 1
ATOM 1376 C C . THR A 1 174 ? -9.241 -9.230 -4.720 1.00 94.75 174 THR A C 1
ATOM 1378 O O . THR A 1 174 ? -10.372 -9.666 -4.948 1.00 94.75 174 THR A O 1
ATOM 1381 N N . GLY A 1 175 ? -9.062 -7.992 -4.249 1.00 94.88 175 GLY A N 1
ATOM 1382 C CA . GLY A 1 175 ? -10.153 -7.054 -3.965 1.00 94.88 175 GLY A CA 1
ATOM 1383 C C . GLY A 1 175 ? -10.938 -7.355 -2.682 1.00 94.88 175 GLY A C 1
ATOM 1384 O O . GLY A 1 175 ? -11.942 -6.695 -2.396 1.00 94.88 175 GLY A O 1
ATOM 1385 N N . HIS A 1 176 ? -10.518 -8.339 -1.883 1.00 96.69 176 HIS A N 1
ATOM 1386 C CA . HIS A 1 176 ? -11.150 -8.671 -0.608 1.00 96.69 176 HIS A CA 1
ATOM 1387 C C . HIS A 1 176 ? -10.186 -9.351 0.367 1.00 96.69 176 HIS A C 1
ATOM 1389 O O . HIS A 1 176 ? -9.110 -9.798 -0.007 1.00 96.69 176 HIS A O 1
ATOM 1395 N N . VAL A 1 177 ? -10.593 -9.422 1.632 1.00 97.75 177 VAL A N 1
ATOM 1396 C CA . VAL A 1 177 ? -9.897 -10.145 2.698 1.00 97.75 177 VAL A CA 1
ATOM 1397 C C . VAL A 1 177 ? -10.815 -11.210 3.263 1.00 97.75 177 VAL A C 1
ATOM 1399 O O . VAL A 1 177 ? -11.956 -10.913 3.634 1.00 97.75 177 VAL A O 1
ATOM 1402 N N . GLU A 1 178 ? -10.302 -12.428 3.380 1.00 96.38 178 GLU A N 1
ATOM 1403 C CA . GLU A 1 178 ? -10.990 -13.516 4.062 1.00 96.38 178 GLU A CA 1
ATOM 1404 C C . GLU A 1 178 ? -10.673 -13.479 5.560 1.00 96.38 178 GLU A C 1
ATOM 1406 O O . GLU A 1 178 ? -9.533 -13.658 5.998 1.00 96.38 178 GLU A O 1
ATOM 1411 N N . LEU A 1 179 ? -11.700 -13.220 6.371 1.0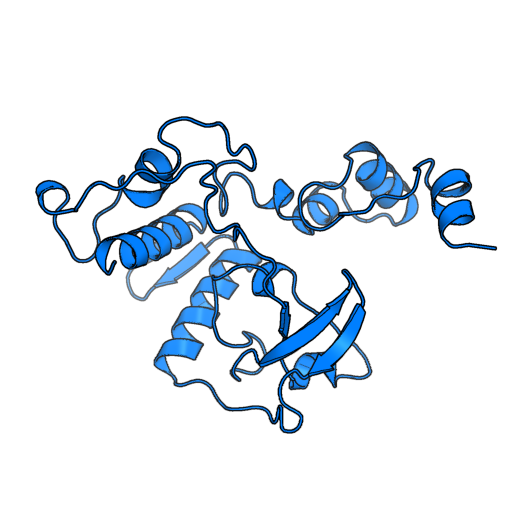0 94.00 179 LEU A N 1
ATOM 1412 C CA . LEU A 1 179 ? -11.629 -13.309 7.828 1.00 94.00 179 LEU A CA 1
ATOM 1413 C C . LEU A 1 179 ? -12.477 -14.495 8.304 1.00 94.00 179 LEU A C 1
ATOM 1415 O O . LEU A 1 179 ? -13.467 -14.825 7.652 1.00 94.00 179 LEU A O 1
ATOM 1419 N N . PRO A 1 180 ? -12.195 -15.081 9.487 1.00 92.12 180 PRO A N 1
ATOM 1420 C CA . PRO A 1 180 ? -12.839 -16.322 9.938 1.00 92.12 180 PRO A CA 1
ATOM 1421 C C . PRO A 1 180 ? -14.375 -16.345 9.926 1.00 92.12 180 PRO A C 1
ATOM 1423 O O . PRO A 1 180 ? -14.968 -17.416 9.931 1.00 92.12 180 PRO A O 1
ATOM 1426 N N . ARG A 1 181 ? -15.032 -15.180 9.970 1.00 93.00 181 ARG A N 1
ATOM 1427 C CA . ARG A 1 181 ? -16.500 -15.067 10.020 1.00 93.00 181 ARG A CA 1
ATOM 1428 C C . ARG A 1 181 ? -17.120 -14.362 8.820 1.00 93.00 181 ARG A C 1
ATOM 1430 O O . ARG A 1 181 ? -18.341 -14.358 8.706 1.00 93.00 181 ARG A O 1
ATOM 1437 N N . ARG A 1 182 ? -16.323 -13.682 7.995 1.00 95.12 182 ARG A N 1
ATOM 1438 C CA . ARG A 1 182 ? -16.832 -12.880 6.880 1.00 95.12 182 ARG A CA 1
ATOM 1439 C C . ARG A 1 182 ? -15.723 -12.495 5.918 1.00 95.12 182 ARG A C 1
ATOM 1441 O O . ARG A 1 182 ? -14.617 -12.160 6.338 1.00 95.12 182 ARG A O 1
ATOM 1448 N N . ARG A 1 183 ? -16.097 -12.394 4.651 1.00 97.44 183 ARG A N 1
ATOM 1449 C CA . ARG A 1 183 ? -15.324 -11.696 3.634 1.00 97.44 183 ARG A CA 1
ATOM 1450 C C . ARG A 1 183 ? -15.503 -10.184 3.779 1.00 97.44 183 ARG A C 1
ATOM 1452 O O . ARG A 1 183 ? -16.615 -9.702 3.997 1.00 97.44 183 ARG A O 1
ATOM 1459 N N . ILE A 1 184 ? -14.414 -9.432 3.647 1.00 97.00 184 ILE A N 1
ATOM 1460 C CA . ILE A 1 184 ? -14.400 -7.966 3.707 1.00 97.00 184 ILE A CA 1
ATOM 1461 C C . ILE A 1 184 ? -13.914 -7.397 2.382 1.00 97.00 184 ILE A C 1
ATOM 1463 O O . ILE A 1 184 ? -12.868 -7.795 1.887 1.00 97.00 184 ILE A O 1
ATOM 1467 N N . HIS A 1 185 ? -14.657 -6.449 1.811 1.00 96.88 185 HIS A N 1
ATOM 1468 C CA . HIS A 1 185 ? -14.229 -5.729 0.611 1.00 96.88 185 HIS A CA 1
ATOM 1469 C C . HIS A 1 185 ? -12.949 -4.919 0.877 1.00 96.88 185 HIS A C 1
ATOM 1471 O O . HIS A 1 185 ? -12.839 -4.294 1.935 1.00 96.88 185 HIS A O 1
ATOM 1477 N N . ALA A 1 186 ? -12.018 -4.873 -0.081 1.00 96.00 186 ALA A N 1
ATOM 1478 C CA . ALA A 1 186 ? -10.722 -4.206 0.079 1.00 96.00 186 ALA A CA 1
ATOM 1479 C C . ALA A 1 186 ? -10.848 -2.746 0.543 1.00 96.00 186 ALA A C 1
ATOM 1481 O O . ALA A 1 186 ? -10.177 -2.341 1.488 1.00 96.00 186 ALA A O 1
ATOM 1482 N N . GLY A 1 187 ? -11.781 -1.975 -0.024 1.00 95.44 187 GLY A N 1
ATOM 1483 C CA . GLY A 1 187 ? -11.961 -0.583 0.406 1.00 95.44 187 GLY A CA 1
ATOM 1484 C C . GLY A 1 187 ? -12.404 -0.424 1.863 1.00 95.44 187 GLY A C 1
ATOM 1485 O O . GLY A 1 187 ? -11.978 0.501 2.551 1.00 95.44 187 GLY A O 1
ATOM 1486 N N . LEU A 1 188 ? -13.187 -1.373 2.389 1.00 95.69 188 LEU A N 1
ATOM 1487 C CA . LEU A 1 188 ? -13.526 -1.382 3.812 1.00 95.69 188 LEU A CA 1
ATOM 1488 C C . LEU A 1 188 ? -12.326 -1.818 4.664 1.00 95.69 188 LEU A C 1
ATOM 1490 O O . LEU A 1 188 ? -12.114 -1.260 5.737 1.00 95.69 188 LEU A O 1
ATOM 1494 N N . TRP A 1 189 ? -11.533 -2.782 4.186 1.00 96.25 189 TRP A N 1
ATOM 1495 C CA . TRP A 1 189 ? -10.311 -3.239 4.854 1.00 96.25 189 TRP A CA 1
ATOM 1496 C C . TRP A 1 189 ? -9.329 -2.087 5.102 1.00 96.25 189 TRP A C 1
ATOM 1498 O O . TRP A 1 189 ? -8.935 -1.845 6.244 1.00 96.25 189 TRP A O 1
ATOM 1508 N N . PHE A 1 190 ? -8.999 -1.317 4.063 1.00 96.31 190 PHE A N 1
ATOM 1509 C CA . PHE A 1 190 ? -8.067 -0.194 4.180 1.00 96.31 190 PHE A CA 1
ATOM 1510 C C . PHE A 1 190 ? -8.609 0.932 5.064 1.00 96.31 190 PHE A C 1
ATOM 1512 O O . PHE A 1 190 ? -7.876 1.481 5.885 1.00 96.31 190 PHE A O 1
ATOM 1519 N N . ARG A 1 191 ? -9.908 1.237 4.991 1.00 95.50 191 ARG A N 1
ATOM 1520 C CA . ARG A 1 191 ? -10.524 2.210 5.906 1.00 95.50 191 ARG A CA 1
ATOM 1521 C C . ARG A 1 191 ? -10.470 1.745 7.358 1.00 95.50 191 ARG A C 1
ATOM 1523 O O . ARG A 1 191 ? -10.161 2.557 8.226 1.00 95.50 191 ARG A O 1
ATOM 1530 N N . LEU A 1 192 ? -10.710 0.461 7.639 1.00 94.75 192 LEU A N 1
ATOM 1531 C CA . LEU A 1 192 ? -10.600 -0.100 8.992 1.00 94.75 192 LEU A CA 1
ATOM 1532 C C . LEU A 1 192 ? -9.174 0.012 9.540 1.00 94.75 192 LEU A C 1
ATOM 1534 O O . LEU A 1 192 ? -8.997 0.461 10.670 1.00 94.75 192 LEU A O 1
ATOM 1538 N N . LEU A 1 193 ? -8.164 -0.346 8.742 1.00 94.94 193 LEU A N 1
ATOM 1539 C CA . LEU A 1 193 ? -6.761 -0.221 9.144 1.00 94.94 193 LEU A CA 1
ATOM 1540 C C . LEU A 1 193 ? -6.378 1.236 9.423 1.00 94.94 193 LEU A C 1
ATOM 1542 O O . LEU A 1 193 ? -5.766 1.529 10.448 1.00 94.94 193 LEU A O 1
ATOM 1546 N N . ARG A 1 194 ? -6.781 2.166 8.552 1.00 93.56 194 ARG A N 1
ATOM 1547 C CA . ARG A 1 194 ? -6.498 3.591 8.743 1.00 93.56 194 ARG A CA 1
ATOM 1548 C C . ARG A 1 194 ? -7.189 4.130 9.992 1.00 93.56 194 ARG A C 1
ATOM 1550 O O . ARG A 1 194 ? -6.553 4.793 10.799 1.00 93.56 194 ARG A O 1
ATOM 1557 N N . THR A 1 195 ? -8.451 3.749 10.191 1.00 92.75 195 THR A N 1
ATOM 1558 C CA . THR A 1 195 ? -9.233 4.066 11.393 1.00 92.75 195 THR A CA 1
ATOM 1559 C C . THR A 1 195 ? -8.518 3.608 12.660 1.00 92.75 195 THR A C 1
ATOM 1561 O O . THR A 1 195 ? -8.403 4.384 13.602 1.00 92.75 195 THR A O 1
ATOM 1564 N N . LEU A 1 196 ? -8.012 2.371 12.680 1.00 92.38 196 LEU A N 1
ATOM 1565 C CA . LEU A 1 196 ? -7.272 1.824 13.817 1.00 92.38 196 LEU A CA 1
ATOM 1566 C C . LEU A 1 196 ? -6.019 2.657 14.124 1.00 92.38 196 LEU A C 1
ATOM 1568 O O . LEU A 1 196 ? -5.783 3.002 15.277 1.00 92.38 196 LEU A O 1
ATOM 1572 N N . LEU A 1 197 ? -5.241 3.021 13.100 1.00 90.69 197 LEU A N 1
ATOM 1573 C CA . LEU A 1 197 ? -4.063 3.877 13.269 1.00 90.69 197 LEU A CA 1
ATOM 1574 C C . LEU A 1 197 ? -4.437 5.274 13.782 1.00 90.69 197 LEU A C 1
ATOM 1576 O O . LEU A 1 197 ? -3.726 5.831 14.613 1.00 90.69 197 LEU A O 1
ATOM 1580 N N . ASP A 1 198 ? -5.539 5.849 13.306 1.00 88.69 198 ASP A N 1
ATOM 1581 C CA . ASP A 1 198 ? -6.023 7.149 13.777 1.00 88.69 198 ASP A CA 1
ATOM 1582 C C . ASP A 1 198 ? -6.603 7.101 15.202 1.00 88.69 198 ASP A C 1
ATOM 1584 O O . ASP A 1 198 ? -6.595 8.118 15.881 1.00 88.69 198 ASP A O 1
ATOM 1588 N N . GLU A 1 199 ? -7.085 5.951 15.681 1.00 89.25 199 GLU A N 1
ATOM 1589 C CA . GLU A 1 199 ? -7.544 5.782 17.070 1.00 89.25 199 GLU A CA 1
ATOM 1590 C C . GLU A 1 199 ? -6.401 5.597 18.078 1.00 89.25 199 GLU A C 1
ATOM 1592 O O . GLU A 1 199 ? -6.600 5.846 19.267 1.00 89.25 199 GLU A O 1
ATOM 1597 N N . LEU A 1 200 ? -5.229 5.150 17.620 1.00 88.00 200 LEU A N 1
ATOM 1598 C CA . LEU A 1 200 ? -4.053 4.900 18.459 1.00 88.00 200 LEU A CA 1
ATOM 1599 C C . LEU A 1 200 ? -3.117 6.114 18.601 1.00 88.00 200 LEU A C 1
ATOM 1601 O O . LEU A 1 200 ? -2.246 6.089 19.469 1.00 88.00 200 LEU A O 1
ATOM 1605 N N . ASN A 1 201 ? -3.282 7.147 17.766 1.00 78.31 201 ASN A N 1
ATOM 1606 C CA . ASN A 1 201 ? -2.504 8.396 17.796 1.00 78.31 201 ASN A CA 1
ATOM 1607 C C . ASN A 1 201 ? -3.263 9.523 18.510 1.00 78.31 201 ASN A C 1
ATOM 1609 O O . ASN A 1 201 ? -2.614 10.316 19.228 1.00 78.31 201 ASN A O 1
#

Foldseek 3Di:
DDVQCCCCVVQVDGDDQDQAADHDLSSLVSCCVVVVPDSLVSLLSHNNSCPPQLKVDQFLPDPCSCCVQQLVDDDPDDSVPADDDDDHSDIRQQDPDWFAWDAPVQCPPPVHNDDRSCNRTPQAQADLVPQFGTFGADDGVPDTDGGPDNCSDGHHDDPVRNVRRNQLVCCSPVQWGDDPPDIGGSSVVSNNVSNVVSRVD

Radius of gyration: 18.76 Å; chains: 1; bounding box: 43×36×53 Å

InterPro domains:
  IPR009492 TniQ [PF06527] (14-134)

Sequence (201 aa):
MEVSELLEHDLGHGQVDDLDTAPPLALLAMLSQRSGIELDRLRCMSFAGWVPWLLDSLDDQIPAALETYAFQLSVLLPRLRRKTRSITSWRAWLPTQPIHRACPLCLNDPENQAVLLAWKLPLMLSCPLHGCWLESYWGVPGRFLGWENADAEPRTASDAIAAMDQRTWQALTTGHVELPRRRIHAGLWFRLLRTLLDELN